Protein AF-A0A2L0BJT3-F1 (afdb_monomer)

Radius of gyration: 25.72 Å; Cα contacts (8 Å, |Δi|>4): 135; chains: 1; bounding box: 84×54×54 Å

Structure (mmCIF, N/CA/C/O backbone):
data_AF-A0A2L0BJT3-F1
#
_entry.id   AF-A0A2L0BJT3-F1
#
loop_
_atom_site.group_PDB
_atom_site.id
_atom_site.type_symbol
_atom_site.label_atom_id
_atom_site.label_alt_id
_atom_site.label_comp_id
_atom_site.label_asym_id
_atom_site.label_entity_id
_atom_site.label_seq_id
_atom_site.pdbx_PDB_ins_code
_atom_site.Cartn_x
_atom_site.Cartn_y
_atom_site.Cartn_z
_atom_site.occupancy
_atom_site.B_iso_or_equiv
_atom_site.auth_seq_id
_atom_site.auth_comp_id
_atom_site.auth_asym_id
_atom_site.auth_atom_id
_atom_site.pdbx_PDB_model_num
ATOM 1 N N . LYS A 1 1 ? -60.867 -22.756 15.822 1.00 66.31 1 LYS A N 1
ATOM 2 C CA . LYS A 1 1 ? -59.849 -22.867 14.740 1.00 66.31 1 LYS A CA 1
ATOM 3 C C . LYS A 1 1 ? -59.031 -21.581 14.552 1.00 66.31 1 LYS A C 1
ATOM 5 O O . LYS A 1 1 ? -57.821 -21.683 14.662 1.00 66.31 1 LYS A O 1
ATOM 10 N N . LYS A 1 2 ? -59.642 -20.392 14.380 1.00 73.19 2 LYS A N 1
ATOM 11 C CA . LYS A 1 2 ? -58.923 -19.099 14.230 1.00 73.19 2 LYS A CA 1
ATOM 12 C C . LYS A 1 2 ? -57.898 -18.791 15.339 1.00 73.19 2 LYS A C 1
ATOM 14 O O . LYS A 1 2 ? -56.734 -18.618 15.025 1.00 73.19 2 LYS A O 1
ATOM 19 N N . ARG A 1 3 ? -58.286 -18.862 16.622 1.00 72.31 3 ARG A N 1
ATOM 20 C CA . ARG A 1 3 ? -57.371 -18.608 17.762 1.00 72.31 3 ARG A CA 1
ATOM 21 C C . ARG A 1 3 ? -56.133 -19.513 17.810 1.00 72.31 3 ARG A C 1
ATOM 23 O O . ARG A 1 3 ? -55.068 -19.066 18.201 1.00 72.31 3 ARG A O 1
ATOM 30 N N . LYS A 1 4 ? -56.260 -20.786 17.407 1.00 75.88 4 LYS A N 1
ATOM 31 C CA . LYS A 1 4 ? -55.111 -21.710 17.352 1.00 75.88 4 LYS A CA 1
ATOM 32 C C . LYS A 1 4 ? -54.133 -21.335 16.237 1.00 75.88 4 LYS A C 1
ATOM 34 O O . LYS A 1 4 ? -52.940 -21.529 16.410 1.00 75.88 4 LYS A O 1
ATOM 39 N N . ARG A 1 5 ? -54.641 -20.810 15.118 1.00 78.38 5 ARG A N 1
ATOM 40 C CA . ARG A 1 5 ? -53.823 -20.341 13.996 1.00 78.38 5 ARG A CA 1
ATOM 41 C C . ARG A 1 5 ? -53.096 -19.043 14.349 1.00 78.38 5 ARG A C 1
ATOM 43 O O . ARG A 1 5 ? -51.898 -18.964 14.148 1.00 78.38 5 ARG A O 1
ATOM 50 N N . GLU A 1 6 ? -53.801 -18.108 14.974 1.00 79.62 6 GLU A N 1
ATOM 51 C CA . GLU A 1 6 ? -53.231 -16.828 15.406 1.00 79.62 6 GLU A CA 1
ATOM 52 C C . GLU A 1 6 ? -52.141 -17.009 16.479 1.00 79.62 6 GLU A C 1
ATOM 54 O O . GLU A 1 6 ? -51.085 -16.391 16.400 1.00 79.62 6 GLU A O 1
ATOM 59 N N . ASN A 1 7 ? -52.339 -17.926 17.437 1.00 79.00 7 ASN A N 1
ATOM 60 C CA . ASN A 1 7 ? -51.284 -18.286 18.392 1.00 79.00 7 ASN A CA 1
ATOM 61 C C . ASN A 1 7 ? -50.081 -18.967 17.725 1.00 79.00 7 ASN A C 1
ATOM 63 O O . ASN A 1 7 ? -48.964 -18.778 18.188 1.00 79.00 7 ASN A O 1
ATOM 67 N N . ALA A 1 8 ? -50.291 -19.762 16.670 1.00 82.31 8 ALA A N 1
ATOM 68 C CA . ALA A 1 8 ? -49.198 -20.414 15.952 1.00 82.31 8 ALA A CA 1
ATOM 69 C C . ALA A 1 8 ? -48.379 -19.416 15.120 1.00 82.31 8 ALA A C 1
ATOM 71 O O . ALA A 1 8 ? -47.160 -19.533 15.084 1.00 82.31 8 ALA A O 1
ATOM 72 N N . GLU A 1 9 ? -49.034 -18.430 14.499 1.00 82.75 9 GLU A N 1
ATOM 73 C CA . GLU A 1 9 ? -48.376 -17.353 13.747 1.00 82.75 9 GLU A CA 1
ATOM 74 C C . GLU A 1 9 ? -47.510 -16.479 14.673 1.00 82.75 9 GLU A C 1
ATOM 76 O O . GLU A 1 9 ? -46.345 -16.254 14.361 1.00 82.75 9 GLU A O 1
ATOM 81 N N . ARG A 1 10 ? -48.007 -16.098 15.861 1.00 79.38 10 ARG A N 1
ATOM 82 C CA . ARG A 1 10 ? -47.221 -15.337 16.858 1.00 79.38 10 ARG A CA 1
ATOM 83 C C . ARG A 1 10 ? -46.000 -16.106 17.367 1.00 79.38 10 ARG A C 1
ATOM 85 O O . ARG A 1 10 ? -44.906 -15.564 17.401 1.00 79.38 10 ARG A O 1
ATOM 92 N N . LEU A 1 11 ? -46.165 -17.396 17.673 1.00 80.75 11 LEU A N 1
ATOM 93 C CA . LEU A 1 11 ? -45.058 -18.248 18.128 1.00 80.75 11 LEU A CA 1
ATOM 94 C C . LEU A 1 11 ? -43.959 -18.420 17.068 1.00 80.75 11 LEU A C 1
ATOM 96 O O . LEU A 1 11 ? -42.817 -18.735 17.399 1.00 80.75 11 LEU A O 1
ATOM 100 N N . MET A 1 12 ? -44.325 -18.316 15.789 1.00 79.31 12 MET A N 1
ATOM 101 C CA . MET A 1 12 ? -43.392 -18.420 14.671 1.00 79.31 12 MET A CA 1
ATOM 102 C C . MET A 1 12 ? -42.604 -17.118 14.493 1.00 79.31 12 MET A C 1
ATOM 104 O O . MET A 1 12 ? -41.406 -17.184 14.234 1.00 79.31 12 MET A O 1
ATOM 108 N N . ASP A 1 13 ? -43.262 -15.973 14.689 1.00 78.12 13 ASP A N 1
ATOM 109 C CA . ASP A 1 13 ? -42.660 -14.636 14.640 1.00 78.12 13 ASP A CA 1
ATOM 110 C C . ASP A 1 13 ? -41.684 -14.414 15.811 1.00 78.12 13 ASP A C 1
ATOM 112 O O . ASP A 1 13 ? -40.539 -14.017 15.594 1.00 78.12 13 ASP A O 1
ATOM 116 N N . ASP A 1 14 ? -42.076 -14.819 17.027 1.00 79.69 14 ASP A N 1
ATOM 117 C CA . ASP A 1 14 ? -41.219 -14.774 18.223 1.00 79.69 14 ASP A CA 1
ATOM 118 C C . ASP A 1 14 ? -39.930 -15.592 18.018 1.00 79.69 14 ASP A C 1
ATOM 120 O O . ASP A 1 14 ? -38.825 -15.104 18.251 1.00 79.69 14 ASP A O 1
ATOM 124 N N . LYS A 1 15 ? -40.046 -16.814 17.473 1.00 81.12 15 LYS A N 1
ATOM 125 C CA . LYS A 1 15 ? -38.885 -17.665 17.151 1.00 81.12 15 LYS A CA 1
ATOM 126 C C . LYS A 1 15 ? -37.994 -17.083 16.055 1.00 81.12 15 LYS A C 1
ATOM 128 O O . LYS A 1 15 ? -36.787 -17.328 16.063 1.00 81.12 15 LYS A O 1
ATOM 133 N N . LEU A 1 16 ? -38.571 -16.376 15.081 1.00 77.44 16 LEU A N 1
ATOM 134 C CA . LEU A 1 16 ? -37.805 -15.726 14.018 1.00 77.44 16 LEU A CA 1
ATOM 135 C C . LEU A 1 16 ? -36.994 -14.552 14.579 1.00 77.44 16 LEU A C 1
ATOM 137 O O . LEU A 1 16 ? -35.822 -14.408 14.227 1.00 77.44 16 LEU A O 1
ATOM 141 N N . SER A 1 17 ? -37.601 -13.764 15.473 1.00 76.06 17 SER A N 1
ATOM 142 C CA . SER A 1 17 ? -36.941 -12.657 16.167 1.00 76.06 17 SER A CA 1
ATOM 143 C C . SER A 1 17 ? -35.823 -13.160 17.080 1.00 76.06 17 SER A C 1
ATOM 145 O O . SER A 1 17 ? -34.692 -12.697 16.956 1.00 76.06 17 SER A O 1
ATOM 147 N N . GLU A 1 18 ? -36.086 -14.175 17.914 1.00 76.31 18 GLU A N 1
ATOM 148 C CA . GLU A 1 18 ? -35.076 -14.759 18.810 1.00 76.31 18 GLU A CA 1
ATOM 149 C C . GLU A 1 18 ? -33.872 -15.321 18.038 1.00 76.31 18 GLU A C 1
ATOM 151 O O . GLU A 1 18 ? -32.725 -15.052 18.398 1.00 76.31 18 GLU A O 1
ATOM 156 N N . ASN A 1 19 ? -34.107 -16.045 16.936 1.00 76.94 19 ASN A N 1
ATOM 157 C CA . ASN A 1 19 ? -33.028 -16.542 16.077 1.00 76.94 19 ASN A CA 1
ATOM 158 C C . ASN A 1 19 ? -32.242 -15.403 15.408 1.00 76.94 19 ASN A C 1
ATOM 160 O O . ASN A 1 19 ? -31.024 -15.513 15.244 1.00 76.94 19 ASN A O 1
ATOM 164 N N . GLY A 1 20 ? -32.921 -14.321 15.014 1.00 74.31 20 GLY A N 1
ATOM 165 C CA . GLY A 1 20 ? -32.294 -13.129 14.446 1.00 74.31 20 GLY A CA 1
ATOM 166 C C . GLY A 1 20 ? -31.374 -12.428 15.445 1.00 74.31 20 GLY A C 1
ATOM 167 O O . GLY A 1 20 ? -30.225 -12.122 15.117 1.00 74.31 20 GLY A O 1
ATOM 168 N N . ASP A 1 21 ? -31.839 -12.258 16.682 1.00 73.06 21 ASP A N 1
ATOM 169 C CA . ASP A 1 21 ? -31.079 -11.639 17.768 1.00 73.06 21 ASP A CA 1
ATOM 170 C C . ASP A 1 21 ? -29.877 -12.499 18.183 1.00 73.06 21 ASP A C 1
ATOM 172 O O . ASP A 1 21 ? -28.766 -11.987 18.351 1.00 73.06 21 ASP A O 1
ATOM 176 N N . GLN A 1 22 ? -30.045 -13.824 18.259 1.00 71.38 22 GLN A N 1
ATOM 177 C CA . GLN A 1 22 ? -28.945 -14.751 18.536 1.00 71.38 22 GLN A CA 1
ATOM 178 C C . GLN A 1 22 ? -27.896 -14.749 17.422 1.00 71.38 22 GLN A C 1
ATOM 180 O O . GLN A 1 22 ? -26.696 -14.706 17.709 1.00 71.38 22 GLN A O 1
ATOM 185 N N . ALA A 1 23 ? -28.323 -14.755 16.156 1.00 71.19 23 ALA A N 1
ATOM 186 C CA . ALA A 1 23 ? -27.420 -14.681 15.014 1.00 71.19 23 ALA A CA 1
ATOM 187 C C . ALA A 1 23 ? -26.653 -13.351 14.985 1.00 71.19 23 ALA A C 1
ATOM 189 O O . ALA A 1 23 ? -25.444 -13.349 14.749 1.00 71.19 23 ALA A O 1
ATOM 190 N N . ALA A 1 24 ? -27.318 -12.230 15.281 1.00 70.88 24 ALA A N 1
ATOM 191 C CA . ALA A 1 24 ? -26.686 -10.917 15.374 1.00 70.88 24 ALA A CA 1
ATOM 192 C C . ALA A 1 24 ? -25.647 -10.861 16.507 1.00 70.88 24 ALA A C 1
ATOM 194 O O . ALA A 1 24 ? -24.529 -10.379 16.294 1.00 70.88 24 ALA A O 1
ATOM 195 N N . LEU A 1 25 ? -25.973 -11.418 17.678 1.00 71.56 25 LEU A N 1
ATOM 196 C CA . LEU A 1 25 ? -25.080 -11.478 18.836 1.00 71.56 25 LEU A CA 1
ATOM 197 C C . LEU A 1 25 ? -23.851 -12.366 18.563 1.00 71.56 25 LEU A C 1
ATOM 199 O O . LEU A 1 25 ? -22.714 -11.960 18.826 1.00 71.56 25 LEU A O 1
ATOM 203 N N . GLN A 1 26 ? -24.050 -13.527 17.931 1.00 70.69 26 GLN A N 1
ATOM 204 C CA . GLN A 1 26 ? -22.964 -14.404 17.474 1.00 70.69 26 GLN A CA 1
ATOM 205 C C . GLN A 1 26 ? -22.070 -13.719 16.431 1.00 70.69 26 GLN A C 1
ATOM 207 O O . GLN A 1 26 ? -20.843 -13.794 16.522 1.00 70.69 26 GLN A O 1
ATOM 212 N N . LEU A 1 27 ? -22.654 -12.992 15.469 1.00 73.12 27 LEU A N 1
ATOM 213 C CA . LEU A 1 27 ? -21.889 -12.228 14.481 1.00 73.12 27 LEU A CA 1
ATOM 214 C C . LEU A 1 27 ? -21.029 -11.152 15.147 1.00 73.12 27 LEU A C 1
ATOM 216 O O . LEU A 1 27 ? -19.892 -10.929 14.728 1.00 73.12 27 LEU A O 1
ATOM 220 N N . THR A 1 28 ? -21.548 -10.477 16.179 1.00 75.19 28 THR A N 1
ATOM 221 C CA . THR A 1 28 ? -20.775 -9.474 16.919 1.00 75.19 28 THR A CA 1
ATOM 222 C C . THR A 1 28 ? -19.603 -10.082 17.684 1.00 75.19 28 THR A C 1
ATOM 224 O O . THR A 1 28 ? -18.515 -9.502 17.628 1.00 75.19 28 THR A O 1
ATOM 227 N N . ASP A 1 29 ? -19.771 -11.258 18.297 1.00 78.75 29 ASP A N 1
ATOM 228 C CA . ASP A 1 29 ? -18.696 -11.964 19.006 1.00 78.75 29 ASP A CA 1
ATOM 229 C C . ASP A 1 29 ? -17.617 -12.485 18.042 1.00 78.75 29 ASP A C 1
ATOM 231 O O . ASP A 1 29 ? -16.428 -12.206 18.220 1.00 78.75 29 ASP A O 1
ATOM 235 N N . LEU A 1 30 ? -18.017 -13.129 16.938 1.00 78.88 30 LEU A N 1
ATOM 236 C CA . LEU A 1 30 ? -17.096 -13.584 15.889 1.00 78.88 30 LEU A CA 1
ATOM 237 C C . LEU A 1 30 ? -16.323 -12.417 15.270 1.00 78.88 30 LEU A C 1
ATOM 239 O O . LEU A 1 30 ? -15.099 -12.481 15.132 1.00 78.88 30 LEU A O 1
ATOM 243 N N . ARG A 1 31 ? -17.011 -11.314 14.955 1.00 79.69 31 ARG A N 1
ATOM 244 C CA . ARG A 1 31 ? -16.394 -10.091 14.429 1.00 79.69 31 ARG A CA 1
ATOM 245 C C . ARG A 1 31 ? -15.381 -9.508 15.412 1.00 79.69 31 ARG A C 1
ATOM 247 O O . ARG A 1 31 ? -14.287 -9.125 15.006 1.00 79.69 31 ARG A O 1
ATOM 254 N N . GLN A 1 32 ? -15.716 -9.456 16.699 1.00 80.06 32 GLN A N 1
ATOM 255 C CA . GLN A 1 32 ? -14.840 -8.917 17.737 1.00 80.06 32 GLN A CA 1
ATOM 256 C C . GLN A 1 32 ? -13.629 -9.823 17.993 1.00 80.06 32 GLN A C 1
ATOM 258 O O . GLN A 1 32 ? -12.515 -9.328 18.181 1.00 80.06 32 GLN A O 1
ATOM 263 N N . LYS A 1 33 ? -13.815 -11.143 17.924 1.00 79.50 33 LYS A N 1
ATOM 264 C CA . LYS A 1 33 ? -12.739 -12.136 17.996 1.00 79.50 33 LYS A CA 1
ATOM 265 C C . LYS A 1 33 ? -11.797 -12.033 16.794 1.00 79.50 33 LYS A C 1
ATOM 267 O O . LYS A 1 33 ? -10.584 -11.985 16.985 1.00 79.50 33 LYS A O 1
ATOM 272 N N . MET A 1 34 ? -12.338 -11.901 15.580 1.00 79.81 34 MET A N 1
ATOM 273 C CA . MET A 1 34 ? -11.560 -11.648 14.360 1.00 79.81 34 MET A CA 1
ATOM 274 C C . MET A 1 34 ? -10.800 -10.320 14.428 1.00 79.81 34 MET A C 1
ATOM 276 O O . MET A 1 34 ? -9.618 -10.268 14.098 1.00 79.81 34 MET A O 1
ATOM 280 N N . TRP A 1 35 ? -11.444 -9.247 14.891 1.00 82.56 35 TRP A N 1
ATOM 281 C CA . TRP A 1 35 ? -10.796 -7.947 15.060 1.00 82.56 35 TRP A CA 1
ATOM 282 C C . TRP A 1 35 ? -9.606 -8.026 16.023 1.00 82.56 35 TRP A C 1
ATOM 284 O O . TRP A 1 35 ? -8.510 -7.580 15.688 1.00 82.56 35 TRP A O 1
ATOM 294 N N . ARG A 1 36 ? -9.791 -8.660 17.189 1.00 78.31 36 ARG A N 1
ATOM 295 C CA . ARG A 1 36 ? -8.715 -8.866 18.171 1.00 78.31 36 ARG A CA 1
ATOM 296 C C . ARG A 1 36 ? -7.567 -9.701 17.607 1.00 78.31 36 ARG A C 1
ATOM 298 O O . ARG A 1 36 ? -6.412 -9.355 17.844 1.00 78.31 36 ARG A O 1
ATOM 305 N N . ALA A 1 37 ? -7.881 -10.744 16.838 1.00 79.06 37 ALA A N 1
ATOM 306 C CA . ALA A 1 37 ? -6.889 -11.551 16.137 1.00 79.06 37 ALA A CA 1
ATOM 307 C C . ALA A 1 37 ? -6.058 -10.701 15.155 1.00 79.06 37 ALA A C 1
ATOM 309 O O . ALA A 1 37 ? -4.836 -10.807 15.135 1.00 79.06 37 ALA A O 1
ATOM 310 N N . PHE A 1 38 ? -6.685 -9.805 14.386 1.00 78.81 38 PHE A N 1
ATOM 311 C CA . PHE A 1 38 ? -5.962 -8.943 13.444 1.00 78.81 38 PHE A CA 1
ATOM 312 C C . PHE A 1 38 ? -5.134 -7.833 14.101 1.00 78.81 38 PHE A C 1
ATOM 314 O O . PHE A 1 38 ? -4.108 -7.443 13.543 1.00 78.81 38 PHE A O 1
ATOM 321 N N . GLU A 1 39 ? -5.576 -7.300 15.241 1.00 74.19 39 GLU A N 1
ATOM 322 C CA . GLU A 1 39 ? -4.859 -6.243 15.964 1.00 74.19 39 GLU A CA 1
ATOM 323 C C . GLU A 1 39 ? -3.655 -6.801 16.738 1.00 74.19 39 GLU A C 1
ATOM 325 O O . GLU A 1 39 ? -2.597 -6.172 16.777 1.00 74.19 39 GLU A O 1
ATOM 330 N N . ASN A 1 40 ? -3.794 -8.007 17.301 1.00 74.69 40 ASN A N 1
ATOM 331 C CA . ASN A 1 40 ? -2.764 -8.668 18.096 1.00 74.69 40 ASN A CA 1
ATOM 332 C C . ASN A 1 40 ? -2.462 -10.076 17.554 1.00 74.69 40 ASN A C 1
ATOM 334 O O . ASN A 1 40 ? -2.971 -11.064 18.097 1.00 74.69 40 ASN A O 1
ATOM 338 N N . PRO A 1 41 ? -1.593 -10.201 16.533 1.00 73.75 41 PRO A N 1
ATOM 339 C CA . PRO A 1 41 ? -1.289 -11.488 15.906 1.00 73.75 41 PRO A CA 1
ATOM 340 C C . PRO A 1 41 ? -0.691 -12.527 16.870 1.00 73.75 41 PRO A C 1
ATOM 342 O O . PRO A 1 41 ? -0.814 -13.722 16.631 1.00 73.75 41 PRO A O 1
ATOM 345 N N . HIS A 1 42 ? -0.111 -12.096 17.995 1.00 72.81 42 HIS A N 1
ATOM 346 C CA . HIS A 1 42 ? 0.451 -12.980 19.024 1.00 72.81 42 HIS A CA 1
ATOM 347 C C . HIS A 1 42 ? -0.593 -13.621 19.956 1.00 72.81 42 HIS A C 1
ATOM 349 O O . HIS A 1 42 ? -0.245 -14.495 20.741 1.00 72.81 42 HIS A O 1
ATOM 355 N N . THR A 1 43 ? -1.863 -13.205 19.897 1.00 76.50 43 THR A N 1
ATOM 356 C CA . THR A 1 43 ? -2.906 -13.702 20.819 1.00 76.50 43 THR A CA 1
ATOM 357 C C . THR A 1 43 ? -3.564 -15.005 20.369 1.00 76.50 43 THR A C 1
ATOM 359 O O . THR A 1 43 ? -4.190 -15.684 21.176 1.00 76.50 43 THR A O 1
ATOM 362 N N . SER A 1 44 ? -3.443 -15.371 19.090 1.00 81.75 44 SER A N 1
ATOM 363 C CA . SER A 1 44 ? -4.063 -16.573 18.529 1.00 81.75 44 SER A CA 1
ATOM 364 C C . SER A 1 44 ? -3.158 -17.209 17.479 1.00 81.75 44 SER A C 1
ATOM 366 O O . SER A 1 44 ? -2.617 -16.516 16.621 1.00 81.75 44 SER A O 1
ATOM 368 N N . THR A 1 45 ? -3.043 -18.538 17.494 1.00 81.75 45 THR A N 1
ATOM 369 C CA . THR A 1 45 ? -2.299 -19.307 16.482 1.00 81.75 45 THR A CA 1
ATOM 370 C C . THR A 1 45 ? -2.805 -19.043 15.065 1.00 81.75 45 THR A C 1
ATOM 372 O O . THR A 1 45 ? -1.999 -18.879 14.155 1.00 81.75 45 THR A O 1
ATOM 375 N N . ALA A 1 46 ? -4.121 -18.910 14.871 1.00 81.31 46 ALA A N 1
ATOM 376 C CA . ALA A 1 46 ? -4.691 -18.554 13.572 1.00 81.31 46 ALA A CA 1
ATOM 377 C C . ALA A 1 46 ? -4.214 -17.168 13.108 1.00 81.31 46 ALA A C 1
ATOM 379 O O . ALA A 1 46 ? -3.787 -17.003 11.968 1.00 81.31 46 ALA A O 1
ATOM 380 N N . ALA A 1 47 ? -4.225 -16.181 14.007 1.00 82.62 47 ALA A N 1
ATOM 381 C CA . ALA A 1 47 ? -3.757 -14.831 13.712 1.00 82.62 47 ALA A CA 1
ATOM 382 C C . ALA A 1 47 ? -2.270 -14.800 13.334 1.00 82.62 47 ALA A C 1
ATOM 384 O O . ALA A 1 47 ? -1.875 -14.083 12.414 1.00 82.62 47 ALA A O 1
ATOM 385 N N . LEU A 1 48 ? -1.468 -15.627 14.005 1.00 85.38 48 LEU A N 1
ATOM 386 C CA . LEU A 1 48 ? -0.049 -15.792 13.729 1.00 85.38 48 LEU A CA 1
ATOM 387 C C . LEU A 1 48 ? 0.197 -16.394 12.336 1.00 85.38 48 LEU A C 1
ATOM 389 O O . LEU A 1 48 ? 1.043 -15.901 11.592 1.00 85.38 48 LEU A O 1
ATOM 393 N N . VAL A 1 49 ? -0.572 -17.415 11.946 1.00 88.25 49 VAL A N 1
ATOM 394 C CA . VAL A 1 49 ? -0.495 -18.000 10.597 1.00 88.25 49 VAL A CA 1
ATOM 395 C C . VAL A 1 49 ? -0.837 -16.951 9.540 1.00 88.25 49 VAL A C 1
ATOM 397 O O . VAL A 1 49 ? -0.056 -16.746 8.613 1.00 88.25 49 VAL A O 1
ATOM 400 N N . PHE A 1 50 ? -1.947 -16.221 9.698 1.00 86.50 50 PHE A N 1
ATOM 401 C CA . PHE A 1 50 ? -2.307 -15.131 8.782 1.00 86.50 50 PHE A CA 1
ATOM 402 C C . PHE A 1 50 ? -1.212 -14.062 8.695 1.00 86.50 50 PHE A C 1
ATOM 404 O O . PHE A 1 50 ? -0.904 -13.567 7.609 1.00 86.50 50 PHE A O 1
ATOM 411 N N . TYR A 1 51 ? -0.600 -13.714 9.824 1.00 87.62 51 TYR A N 1
ATOM 412 C CA . TYR A 1 51 ? 0.497 -12.759 9.886 1.00 87.62 51 TYR A CA 1
ATOM 413 C C . TYR A 1 51 ? 1.719 -13.215 9.072 1.00 87.62 51 TYR A C 1
ATOM 415 O O . TYR A 1 51 ? 2.217 -12.450 8.245 1.00 87.62 51 TYR A O 1
ATOM 423 N N . TYR A 1 52 ? 2.170 -14.462 9.237 1.00 89.44 52 TYR A N 1
ATOM 424 C CA . TYR A 1 52 ? 3.312 -14.984 8.480 1.00 89.44 52 TYR A CA 1
ATOM 425 C C . TYR A 1 52 ? 3.002 -15.178 6.996 1.00 89.44 52 TYR A C 1
ATOM 427 O O . TYR A 1 52 ? 3.827 -14.824 6.156 1.00 89.44 52 TYR A O 1
ATOM 435 N N . VAL A 1 53 ? 1.809 -15.671 6.656 1.00 90.00 53 VAL A N 1
ATOM 436 C CA . VAL A 1 53 ? 1.388 -15.846 5.258 1.00 90.00 53 VAL A CA 1
ATOM 437 C C . VAL A 1 53 ? 1.333 -14.498 4.540 1.00 90.00 53 VAL A C 1
ATOM 439 O O . VAL A 1 53 ? 1.892 -14.350 3.456 1.00 90.00 53 VAL A O 1
ATOM 442 N N . THR A 1 54 ? 0.721 -13.481 5.152 1.00 88.94 54 THR A N 1
ATOM 443 C CA . THR A 1 54 ? 0.685 -12.128 4.568 1.00 88.94 54 THR A CA 1
ATOM 444 C C . THR A 1 54 ? 2.085 -11.533 4.434 1.00 88.94 54 THR A C 1
ATOM 446 O O . THR A 1 54 ? 2.410 -10.993 3.379 1.00 88.94 54 THR A O 1
ATOM 449 N N . GLY A 1 55 ? 2.945 -11.693 5.446 1.00 90.31 55 GLY A N 1
ATOM 450 C CA . GLY A 1 55 ? 4.347 -11.270 5.386 1.00 90.31 55 GLY A CA 1
ATOM 451 C C . GLY A 1 55 ? 5.126 -11.939 4.248 1.00 90.31 55 GLY A C 1
ATOM 452 O O . GLY A 1 55 ? 5.861 -11.265 3.527 1.00 90.31 55 GLY A O 1
ATOM 453 N N . PHE A 1 56 ? 4.911 -13.239 4.029 1.00 92.00 56 PHE A N 1
ATOM 454 C CA . PHE A 1 56 ? 5.509 -13.989 2.926 1.00 92.00 56 PHE A CA 1
ATOM 455 C C . PHE A 1 56 ? 5.085 -13.436 1.559 1.00 92.00 56 PHE A C 1
ATOM 457 O O . PHE A 1 56 ? 5.941 -13.137 0.730 1.00 92.00 56 PHE A O 1
ATOM 464 N N . PHE A 1 57 ? 3.787 -13.216 1.330 1.00 92.31 57 PHE A N 1
ATOM 465 C CA . PHE A 1 57 ? 3.312 -12.647 0.062 1.00 92.31 57 PHE A CA 1
ATOM 466 C C . PHE A 1 57 ? 3.788 -11.206 -0.164 1.00 92.31 57 PHE A C 1
ATOM 468 O O . PHE A 1 57 ? 4.066 -10.832 -1.305 1.00 92.31 57 PHE A O 1
ATOM 475 N N . ILE A 1 58 ? 3.943 -10.406 0.898 1.00 91.94 58 ILE A N 1
ATOM 476 C CA . ILE A 1 58 ? 4.594 -9.089 0.809 1.00 91.94 58 ILE A CA 1
ATOM 477 C C . ILE A 1 58 ? 6.025 -9.259 0.307 1.00 91.94 58 ILE A C 1
ATOM 479 O O . ILE A 1 58 ? 6.367 -8.653 -0.708 1.00 91.94 58 ILE A O 1
ATOM 483 N N . ALA A 1 59 ? 6.825 -10.119 0.942 1.00 92.31 59 ALA A N 1
ATOM 484 C CA . ALA A 1 59 ? 8.206 -10.369 0.537 1.00 92.31 59 ALA A CA 1
ATOM 485 C C . ALA A 1 59 ? 8.309 -10.849 -0.920 1.00 92.31 59 ALA A C 1
ATOM 487 O O . ALA A 1 59 ? 9.119 -10.315 -1.674 1.00 92.31 59 ALA A O 1
ATOM 488 N N . VAL A 1 60 ? 7.445 -11.778 -1.345 1.00 93.25 60 VAL A N 1
ATOM 489 C CA . VAL A 1 60 ? 7.369 -12.243 -2.741 1.00 93.25 60 VAL A CA 1
ATOM 490 C C . VAL A 1 60 ? 7.057 -11.089 -3.695 1.00 93.25 60 VAL A C 1
ATOM 492 O O . VAL A 1 60 ? 7.733 -10.947 -4.709 1.00 93.25 60 VAL A O 1
ATOM 495 N N . SER A 1 61 ? 6.092 -10.224 -3.366 1.00 91.81 61 SER A N 1
ATOM 496 C CA . SER A 1 61 ? 5.738 -9.082 -4.221 1.00 91.81 61 SER A CA 1
ATOM 497 C C . SER A 1 61 ? 6.877 -8.063 -4.351 1.00 91.81 61 SER A C 1
ATOM 499 O O . SER A 1 61 ? 7.095 -7.502 -5.421 1.00 91.81 61 SER A O 1
ATOM 501 N N . VAL A 1 62 ? 7.632 -7.838 -3.271 1.00 91.19 62 VAL A N 1
ATOM 502 C CA . VAL A 1 62 ? 8.777 -6.919 -3.269 1.00 91.19 62 VAL A CA 1
ATOM 503 C C . VAL A 1 62 ? 9.937 -7.523 -4.048 1.00 91.19 62 VAL A C 1
ATOM 505 O O . VAL A 1 62 ? 10.541 -6.836 -4.865 1.00 91.19 62 VAL A O 1
ATOM 508 N N . MET A 1 63 ? 10.206 -8.815 -3.856 1.00 92.25 63 MET A N 1
ATOM 509 C CA . MET A 1 63 ? 11.210 -9.537 -4.630 1.00 92.25 63 MET A CA 1
ATOM 510 C C . MET A 1 63 ? 10.873 -9.508 -6.122 1.00 92.25 63 MET A C 1
ATOM 512 O O . MET A 1 63 ? 11.749 -9.238 -6.934 1.00 92.25 63 MET A O 1
ATOM 516 N N . ALA A 1 64 ? 9.605 -9.703 -6.491 1.00 91.50 64 ALA A N 1
ATOM 517 C CA . ALA A 1 64 ? 9.159 -9.603 -7.875 1.00 91.50 64 ALA A CA 1
ATOM 518 C C . ALA A 1 64 ? 9.417 -8.208 -8.463 1.00 91.50 64 ALA A C 1
ATOM 520 O O . ALA A 1 64 ? 9.996 -8.128 -9.541 1.00 91.50 64 ALA A O 1
ATOM 521 N N . ASN A 1 65 ? 9.096 -7.128 -7.735 1.00 89.31 65 ASN A N 1
ATOM 522 C CA . ASN A 1 65 ? 9.403 -5.756 -8.166 1.00 89.31 65 ASN A CA 1
ATOM 523 C C . ASN A 1 65 ? 10.910 -5.540 -8.392 1.00 89.31 65 ASN A C 1
ATOM 525 O O . ASN A 1 65 ? 11.302 -4.861 -9.337 1.00 89.31 65 ASN A O 1
ATOM 529 N N . VAL A 1 66 ? 11.765 -6.112 -7.535 1.00 91.06 66 VAL A N 1
ATOM 530 C CA . VAL A 1 66 ? 13.226 -6.030 -7.698 1.00 91.06 66 VAL A CA 1
ATOM 531 C C . VAL A 1 66 ? 13.663 -6.807 -8.939 1.00 91.06 66 VAL A C 1
ATOM 533 O O . VAL A 1 66 ? 14.322 -6.245 -9.812 1.00 91.06 66 VAL A O 1
ATOM 536 N N . VAL A 1 67 ? 13.258 -8.073 -9.065 1.00 91.88 67 VAL A N 1
ATOM 537 C CA . VAL A 1 67 ? 13.629 -8.925 -10.204 1.00 91.88 67 VAL A CA 1
ATOM 538 C C . VAL A 1 67 ? 13.103 -8.356 -11.525 1.00 91.88 67 VAL A C 1
ATOM 540 O O . VAL A 1 67 ? 13.799 -8.454 -12.530 1.00 91.88 67 VAL A O 1
ATOM 543 N N . GLU A 1 68 ? 11.942 -7.693 -11.546 1.00 89.88 68 GLU A N 1
ATOM 544 C CA . GLU A 1 68 ? 11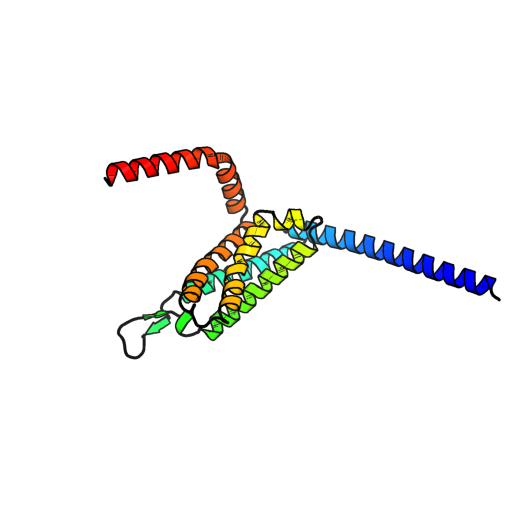.391 -7.046 -12.748 1.00 89.88 68 GLU A CA 1
ATOM 545 C C . GLU A 1 68 ? 12.392 -6.057 -13.379 1.00 89.88 68 GLU A C 1
ATOM 547 O O . GLU A 1 68 ? 12.467 -5.953 -14.607 1.00 89.88 68 GLU A O 1
ATOM 552 N N . THR A 1 69 ? 13.203 -5.394 -12.545 1.00 88.56 69 THR A N 1
ATOM 553 C CA . THR A 1 69 ? 14.210 -4.399 -12.954 1.00 88.56 69 THR A CA 1
ATOM 554 C C . THR A 1 69 ? 15.586 -4.980 -13.293 1.00 88.56 69 THR A C 1
ATOM 556 O O . THR A 1 69 ? 16.387 -4.308 -13.943 1.00 88.56 69 THR A O 1
ATOM 559 N N . VAL A 1 70 ? 15.871 -6.223 -12.895 1.00 90.44 70 VAL A N 1
ATOM 560 C CA . VAL A 1 70 ? 17.170 -6.876 -13.125 1.00 90.44 70 VAL A CA 1
ATOM 561 C C . VAL A 1 70 ? 17.319 -7.262 -14.607 1.00 90.44 70 VAL A C 1
ATOM 563 O O . VAL A 1 70 ? 16.346 -7.687 -15.234 1.00 90.44 70 VAL A O 1
ATOM 566 N N . PRO A 1 71 ? 18.515 -7.138 -15.215 1.00 90.00 71 PRO A N 1
ATOM 567 C CA . PRO A 1 71 ? 18.763 -7.638 -16.567 1.00 90.00 71 PRO A CA 1
ATOM 568 C C . PRO A 1 71 ? 18.765 -9.178 -16.612 1.00 90.00 71 PRO A C 1
ATOM 570 O O . PRO A 1 71 ? 19.522 -9.822 -15.896 1.00 90.00 71 PRO A O 1
ATOM 573 N N . CYS A 1 72 ? 17.957 -9.772 -17.496 1.00 85.19 72 CYS A N 1
ATOM 574 C CA . CYS A 1 72 ? 17.792 -11.230 -17.647 1.00 85.19 72 CYS A CA 1
ATOM 575 C C . CYS A 1 72 ? 18.204 -11.774 -19.027 1.00 85.19 72 CYS A C 1
ATOM 577 O O . CYS A 1 72 ? 17.976 -12.947 -19.330 1.00 85.19 72 CYS A O 1
ATOM 579 N N . GLY A 1 73 ? 18.754 -10.942 -19.909 1.00 83.81 73 GLY A N 1
ATOM 580 C CA . GLY A 1 73 ? 19.204 -11.384 -21.226 1.00 83.81 73 GLY A CA 1
ATOM 581 C C . GLY A 1 73 ? 19.672 -10.238 -22.109 1.00 83.81 73 GLY A C 1
ATOM 582 O O . GLY A 1 73 ? 19.694 -9.085 -21.682 1.00 83.81 73 GLY A O 1
ATOM 583 N N . SER A 1 74 ? 20.021 -10.558 -23.351 1.00 81.88 74 SER A N 1
ATOM 584 C CA . SER A 1 74 ? 20.432 -9.582 -24.366 1.00 81.88 74 SER A CA 1
ATOM 585 C C . SER A 1 74 ? 19.272 -9.260 -25.305 1.00 81.88 74 SER A C 1
ATOM 587 O O . SER A 1 74 ? 18.486 -10.145 -25.653 1.00 81.88 74 SER A O 1
ATOM 589 N N . ARG A 1 75 ? 19.156 -7.998 -25.731 1.00 78.38 75 ARG A N 1
ATOM 590 C CA . ARG A 1 75 ? 18.156 -7.601 -26.731 1.00 78.38 75 ARG A CA 1
ATOM 591 C C . ARG A 1 75 ? 18.510 -8.188 -28.107 1.00 78.38 75 ARG A C 1
ATOM 593 O O . ARG A 1 75 ? 19.637 -7.995 -28.563 1.00 78.38 75 ARG A O 1
ATOM 600 N N . PRO A 1 76 ? 17.580 -8.870 -28.802 1.00 74.25 76 PRO A N 1
ATOM 601 C CA . PRO A 1 76 ? 17.836 -9.323 -30.165 1.00 74.25 76 PRO A CA 1
ATOM 602 C C . PRO A 1 76 ? 18.029 -8.103 -31.082 1.00 74.25 76 PRO A C 1
ATOM 604 O O . PRO A 1 76 ? 17.141 -7.261 -31.190 1.00 74.25 76 PRO A O 1
ATOM 607 N N . GLY A 1 77 ? 19.208 -7.978 -31.701 1.00 73.56 77 GLY A N 1
ATOM 608 C CA . GLY A 1 77 ? 19.513 -6.928 -32.687 1.00 73.56 77 GLY A CA 1
ATOM 609 C C . GLY A 1 77 ? 20.000 -5.572 -32.147 1.00 73.56 77 GLY A C 1
ATOM 610 O O . GLY A 1 77 ? 20.164 -4.644 -32.934 1.00 73.56 77 GLY A O 1
ATOM 611 N N . ARG A 1 78 ? 20.262 -5.418 -30.839 1.00 76.81 78 ARG A N 1
ATOM 612 C CA . ARG A 1 78 ? 20.860 -4.195 -30.255 1.00 76.81 78 ARG A CA 1
ATOM 613 C C . ARG A 1 78 ? 21.827 -4.544 -29.124 1.00 76.81 78 ARG A C 1
ATOM 615 O O . ARG A 1 78 ? 21.534 -5.423 -28.320 1.00 76.81 78 ARG A O 1
ATOM 622 N N . ALA A 1 79 ? 22.935 -3.812 -29.009 1.00 70.75 79 ALA A N 1
ATOM 623 C CA . ALA A 1 79 ? 23.806 -3.896 -27.838 1.00 70.75 79 ALA A CA 1
ATOM 624 C C . ALA A 1 79 ? 23.071 -3.313 -26.617 1.00 70.75 79 ALA A C 1
ATOM 626 O O . ALA A 1 79 ? 22.837 -2.108 -26.539 1.00 70.75 79 ALA A O 1
ATOM 627 N N . GLY A 1 80 ? 22.635 -4.173 -25.696 1.00 75.75 80 GLY A N 1
ATOM 628 C CA . GLY A 1 80 ? 21.956 -3.765 -24.467 1.00 75.75 80 GLY A CA 1
ATOM 629 C C . GLY A 1 80 ? 21.289 -4.930 -23.738 1.00 75.75 80 GLY A C 1
ATOM 630 O O . GLY A 1 80 ? 20.873 -5.915 -24.356 1.00 75.75 80 GLY A O 1
ATOM 631 N N . SER A 1 81 ? 21.178 -4.808 -22.417 1.00 82.38 81 SER A N 1
ATOM 632 C CA . SER A 1 81 ? 20.504 -5.787 -21.569 1.00 82.38 81 SER A CA 1
ATOM 633 C C . SER A 1 81 ? 18.981 -5.597 -21.585 1.00 82.38 81 SER A C 1
ATOM 635 O O . SER A 1 81 ? 18.462 -4.479 -21.619 1.00 82.38 81 SER A O 1
ATOM 637 N N . LEU A 1 82 ? 18.253 -6.713 -21.602 1.00 84.69 82 LEU A N 1
ATOM 638 C CA . LEU A 1 82 ? 16.798 -6.783 -21.521 1.00 84.69 82 LEU A CA 1
ATOM 639 C C . LEU A 1 82 ? 16.390 -7.098 -20.070 1.00 84.69 82 LEU A C 1
ATOM 641 O O . LEU A 1 82 ? 16.832 -8.125 -19.541 1.00 84.69 82 LEU A O 1
ATOM 645 N N . PRO A 1 83 ? 15.550 -6.272 -19.422 1.00 88.44 83 PRO A N 1
ATOM 646 C CA . PRO A 1 83 ? 15.075 -6.548 -18.069 1.00 88.44 83 PRO A CA 1
ATOM 647 C C . PRO A 1 83 ? 14.161 -7.781 -18.014 1.00 88.44 83 PRO A C 1
ATOM 649 O O . PRO A 1 83 ? 13.427 -8.078 -18.964 1.00 88.44 83 PRO A O 1
ATOM 652 N N . CYS A 1 84 ? 14.177 -8.499 -16.888 1.00 88.50 84 CYS A N 1
ATOM 653 C CA . CYS A 1 84 ? 13.367 -9.703 -16.671 1.00 88.50 84 CYS A CA 1
ATOM 654 C C . CYS A 1 84 ? 11.871 -9.428 -16.842 1.00 88.50 84 CYS A C 1
ATOM 656 O O . CYS A 1 84 ? 11.161 -10.265 -17.405 1.00 88.50 84 CYS A O 1
ATOM 658 N N . GLY A 1 85 ? 11.411 -8.243 -16.425 1.00 86.88 85 GLY A N 1
ATOM 659 C CA . GLY A 1 85 ? 10.024 -7.816 -16.586 1.00 86.88 85 GLY A CA 1
ATOM 660 C C . GLY A 1 85 ? 9.560 -7.786 -18.040 1.00 86.88 85 GLY A C 1
ATOM 661 O O . GLY A 1 85 ? 8.422 -8.135 -18.334 1.00 86.88 85 GLY A O 1
ATOM 662 N N . GLU A 1 86 ? 10.448 -7.435 -18.975 1.00 85.88 86 GLU A N 1
ATOM 663 C CA . GLU A 1 86 ? 10.109 -7.362 -20.398 1.00 85.88 86 GLU A CA 1
ATOM 664 C C . GLU A 1 86 ? 10.142 -8.739 -21.078 1.00 85.88 86 GLU A C 1
ATOM 666 O O . GLU A 1 86 ? 9.359 -8.988 -21.996 1.00 85.88 86 GLU A O 1
ATOM 671 N N . ARG A 1 87 ? 10.990 -9.655 -20.592 1.00 87.62 87 ARG A N 1
ATOM 672 C CA . ARG A 1 87 ? 11.079 -11.037 -21.086 1.00 87.62 87 ARG A CA 1
ATOM 673 C C . ARG A 1 87 ? 9.923 -11.913 -20.599 1.00 87.62 87 ARG A C 1
ATOM 675 O O . ARG A 1 87 ? 9.370 -12.678 -21.382 1.00 87.62 87 ARG A O 1
ATOM 682 N N . TYR A 1 88 ? 9.557 -11.806 -19.322 1.00 90.50 88 TYR A N 1
ATOM 683 C CA . TYR A 1 88 ? 8.559 -12.664 -18.672 1.00 90.50 88 TYR A CA 1
ATOM 684 C C . TYR A 1 88 ? 7.305 -11.887 -18.248 1.00 90.50 88 TYR A C 1
ATOM 686 O O . TYR A 1 88 ? 6.777 -12.098 -17.156 1.00 90.50 88 TYR A O 1
ATOM 694 N N . LYS A 1 89 ? 6.800 -11.005 -19.124 1.00 87.31 89 LYS A N 1
ATOM 695 C CA . LYS A 1 89 ? 5.646 -10.126 -18.843 1.00 87.31 89 LYS A CA 1
ATOM 696 C C . LYS A 1 89 ? 4.447 -10.872 -18.252 1.00 87.31 89 LYS A C 1
ATOM 698 O O . LYS A 1 89 ? 3.878 -10.416 -17.267 1.00 87.31 89 LYS A O 1
ATOM 703 N N . ILE A 1 90 ? 4.090 -12.030 -18.815 1.00 89.38 90 ILE A N 1
ATOM 704 C CA . ILE A 1 90 ? 2.919 -12.806 -18.374 1.00 89.38 90 ILE A CA 1
ATOM 705 C C . ILE A 1 90 ? 3.088 -13.379 -16.961 1.00 89.38 90 ILE A C 1
ATOM 707 O O . ILE A 1 90 ? 2.137 -13.398 -16.184 1.00 89.38 90 ILE A O 1
ATOM 711 N N . VAL A 1 91 ? 4.306 -13.800 -16.605 1.00 92.31 91 VAL A N 1
ATOM 712 C CA . VAL A 1 91 ? 4.608 -14.388 -15.293 1.00 92.31 91 VAL A CA 1
ATOM 713 C C . VAL A 1 91 ? 4.545 -13.307 -14.222 1.00 92.31 91 VAL A C 1
ATOM 715 O O . VAL A 1 91 ? 3.857 -13.487 -13.221 1.00 92.31 91 VAL A O 1
ATOM 718 N N . PHE A 1 92 ? 5.196 -12.164 -14.460 1.00 91.12 92 PHE A N 1
ATOM 719 C CA . PHE A 1 92 ? 5.141 -11.025 -13.543 1.00 91.12 92 PHE A CA 1
ATOM 720 C C . PHE A 1 92 ? 3.723 -10.469 -13.411 1.00 91.12 92 PHE A C 1
ATOM 722 O O . PHE A 1 92 ? 3.286 -10.208 -12.297 1.00 91.12 92 PHE A O 1
ATOM 729 N N . PHE A 1 93 ? 2.966 -10.377 -14.508 1.00 88.81 93 PHE A N 1
ATOM 730 C CA . PHE A 1 93 ? 1.568 -9.948 -14.466 1.00 88.81 93 PHE A CA 1
ATOM 731 C C . PHE A 1 93 ? 0.684 -10.895 -13.640 1.00 88.81 93 PHE A C 1
ATOM 733 O O . PHE A 1 93 ? -0.112 -10.436 -12.819 1.00 88.81 93 PHE A O 1
ATOM 740 N N . CYS A 1 94 ? 0.834 -12.212 -13.818 1.00 91.50 94 CYS A N 1
ATOM 741 C CA . CYS A 1 94 ? 0.097 -13.213 -13.045 1.00 91.50 94 CYS A CA 1
ATOM 742 C C . CYS A 1 94 ? 0.461 -13.152 -11.552 1.00 91.50 94 CYS A C 1
ATOM 744 O O . CYS A 1 94 ? -0.429 -13.115 -10.702 1.00 91.50 94 CYS A O 1
ATOM 746 N N . LEU A 1 95 ? 1.758 -13.060 -11.236 1.00 92.31 95 LEU A N 1
ATOM 747 C CA . LEU A 1 95 ? 2.258 -12.929 -9.865 1.00 92.31 95 LEU A CA 1
ATOM 748 C C . LEU A 1 95 ? 1.721 -11.658 -9.200 1.00 92.31 95 LEU A C 1
ATOM 750 O O . LEU A 1 95 ? 1.172 -11.727 -8.102 1.00 92.31 95 LEU A O 1
ATOM 754 N N . ASP A 1 96 ? 1.818 -10.511 -9.875 1.00 90.81 96 ASP A N 1
ATOM 755 C CA . ASP A 1 96 ? 1.294 -9.242 -9.371 1.00 90.81 96 ASP A CA 1
ATOM 756 C C . ASP A 1 96 ? -0.204 -9.312 -9.102 1.00 90.81 96 ASP A C 1
ATOM 758 O O . ASP A 1 96 ? -0.666 -8.875 -8.047 1.00 90.81 96 ASP 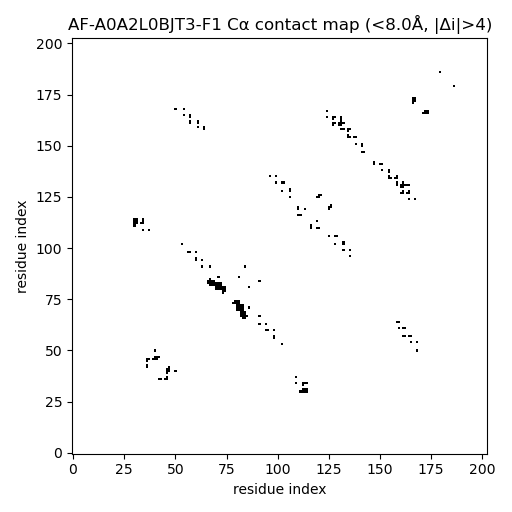A O 1
ATOM 762 N N . THR A 1 97 ? -0.955 -9.883 -10.044 1.00 91.38 97 THR A N 1
ATOM 763 C CA . THR A 1 97 ? -2.404 -10.052 -9.921 1.00 91.38 97 THR A CA 1
ATOM 764 C C . THR A 1 97 ? -2.739 -10.926 -8.715 1.00 91.38 97 THR A C 1
ATOM 766 O O . THR A 1 97 ? -3.565 -10.537 -7.891 1.00 91.38 97 THR A O 1
ATOM 769 N N . ALA A 1 98 ? -2.058 -12.062 -8.543 1.00 93.19 98 ALA A N 1
ATOM 770 C CA . ALA A 1 98 ? -2.257 -12.949 -7.401 1.00 93.19 98 ALA A CA 1
ATOM 771 C C . ALA A 1 98 ? -1.933 -12.256 -6.063 1.00 93.19 98 ALA A C 1
ATOM 773 O O . ALA A 1 98 ? -2.733 -12.312 -5.128 1.00 93.19 98 ALA A O 1
ATOM 774 N N . CYS A 1 99 ? -0.802 -11.547 -5.974 1.00 92.62 99 CYS A N 1
ATOM 775 C CA . CYS A 1 99 ? -0.417 -10.803 -4.772 1.00 92.62 99 CYS A CA 1
ATOM 776 C C . CYS A 1 99 ? -1.427 -9.701 -4.425 1.00 92.62 99 CYS A C 1
ATOM 778 O O . CYS A 1 99 ? -1.828 -9.574 -3.268 1.00 92.62 99 CYS A O 1
ATOM 780 N N . VAL A 1 100 ? -1.868 -8.919 -5.416 1.00 93.19 100 VAL A N 1
ATOM 781 C CA . VAL A 1 100 ? -2.858 -7.852 -5.209 1.00 93.19 100 VAL A CA 1
ATOM 782 C C . VAL A 1 100 ? -4.194 -8.432 -4.770 1.00 93.19 100 VAL A C 1
ATOM 784 O O . VAL A 1 100 ? -4.770 -7.927 -3.813 1.00 93.19 100 VAL A O 1
ATOM 787 N N . MET A 1 101 ? -4.655 -9.521 -5.387 1.00 93.88 101 MET A N 1
ATOM 788 C CA . MET A 1 101 ? -5.889 -10.199 -4.982 1.00 93.88 101 MET A CA 1
ATOM 789 C C . MET A 1 101 ? -5.845 -10.640 -3.515 1.00 93.88 101 MET A C 1
ATOM 791 O O . MET A 1 101 ? -6.807 -10.417 -2.778 1.00 93.88 101 MET A O 1
ATOM 795 N N . ILE A 1 102 ? -4.716 -11.193 -3.059 1.00 93.62 102 ILE A N 1
ATOM 796 C CA . ILE A 1 102 ? -4.520 -11.579 -1.656 1.00 93.62 102 ILE A CA 1
ATOM 797 C C . ILE A 1 102 ? -4.542 -10.350 -0.738 1.00 93.62 102 ILE A C 1
ATOM 799 O O . ILE A 1 102 ? -5.229 -10.371 0.283 1.00 93.62 102 ILE A O 1
ATOM 803 N N . PHE A 1 103 ? -3.847 -9.265 -1.091 1.00 93.69 103 PHE A N 1
ATOM 804 C CA . PHE A 1 103 ? -3.835 -8.039 -0.280 1.00 93.69 103 PHE A CA 1
ATOM 805 C C . PHE A 1 103 ? -5.195 -7.346 -0.229 1.00 93.69 103 PHE A C 1
ATOM 807 O O . PHE A 1 103 ? -5.566 -6.813 0.819 1.00 93.69 103 PHE A O 1
ATOM 814 N N . THR A 1 104 ? -5.951 -7.372 -1.324 1.00 94.38 104 THR A N 1
ATOM 815 C CA . THR A 1 104 ? -7.323 -6.867 -1.365 1.00 94.38 104 THR A CA 1
ATOM 816 C C . THR A 1 104 ? -8.225 -7.721 -0.483 1.00 94.38 104 THR A C 1
ATOM 818 O O . THR A 1 104 ? -8.936 -7.172 0.355 1.00 94.38 104 THR A O 1
ATOM 821 N N . ALA A 1 105 ? -8.172 -9.051 -0.596 1.00 93.31 105 ALA A N 1
ATOM 822 C CA . ALA A 1 105 ? -8.956 -9.947 0.254 1.00 93.31 105 ALA A CA 1
ATOM 823 C C . ALA A 1 105 ? -8.628 -9.743 1.742 1.00 93.31 105 ALA A C 1
ATOM 825 O O . ALA A 1 105 ? -9.526 -9.597 2.566 1.00 93.31 105 ALA A O 1
ATOM 826 N N . GLU A 1 106 ? -7.346 -9.646 2.086 1.00 92.12 106 GLU A N 1
ATOM 827 C CA . GLU A 1 106 ? -6.872 -9.336 3.434 1.00 92.12 106 GLU A CA 1
ATOM 828 C C . GLU A 1 106 ? -7.419 -7.987 3.939 1.00 92.12 106 GLU A C 1
ATOM 830 O O . GLU A 1 106 ? -7.925 -7.901 5.061 1.00 92.12 106 GLU A O 1
ATOM 835 N N . TYR A 1 107 ? -7.351 -6.936 3.116 1.00 91.50 107 TYR A N 1
ATOM 836 C CA . TYR A 1 107 ? -7.884 -5.617 3.450 1.00 91.50 107 TYR A CA 1
ATOM 837 C C . TYR A 1 107 ? -9.395 -5.656 3.693 1.00 91.50 107 TYR A C 1
ATOM 839 O O . TYR A 1 107 ? -9.869 -5.151 4.713 1.00 91.50 107 TYR A O 1
ATOM 847 N N . LEU A 1 108 ? -10.146 -6.305 2.799 1.00 91.81 108 LEU A N 1
ATOM 848 C CA . LEU A 1 108 ? -11.591 -6.463 2.915 1.00 91.81 108 LEU A CA 1
ATOM 849 C C . LEU A 1 108 ? -11.961 -7.251 4.172 1.00 91.81 108 LEU A C 1
ATOM 851 O O . LEU A 1 108 ? -12.816 -6.803 4.928 1.00 91.81 108 LEU A O 1
ATOM 855 N N . LEU A 1 109 ? -11.285 -8.368 4.457 1.00 89.25 109 LEU A N 1
ATOM 856 C CA . LEU A 1 109 ? -11.511 -9.159 5.671 1.00 89.25 109 LEU A CA 1
ATOM 857 C C . LEU A 1 109 ? -11.303 -8.323 6.939 1.00 89.25 109 LEU A C 1
ATOM 859 O O . LEU A 1 109 ? -12.122 -8.387 7.858 1.00 89.25 109 LEU A O 1
ATOM 863 N N . ARG A 1 110 ? -10.261 -7.484 6.989 1.00 87.75 110 ARG A N 1
ATOM 864 C CA . ARG A 1 110 ? -10.056 -6.562 8.119 1.00 87.75 110 ARG A CA 1
ATOM 865 C C . ARG A 1 110 ? -11.112 -5.475 8.182 1.00 87.75 110 ARG A C 1
ATOM 867 O O . ARG A 1 110 ? -11.610 -5.180 9.269 1.00 87.75 110 ARG A O 1
ATOM 874 N N . MET A 1 111 ? -11.485 -4.916 7.034 1.00 88.06 111 M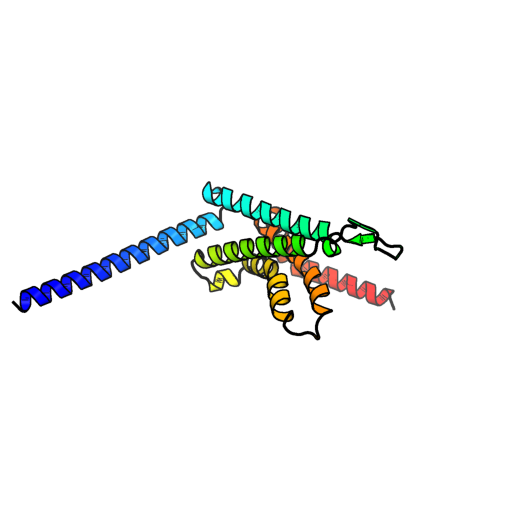ET A N 1
ATOM 875 C CA . MET A 1 111 ? -12.565 -3.948 6.959 1.00 88.06 111 MET A CA 1
ATOM 876 C C . MET A 1 111 ? -13.863 -4.566 7.476 1.00 88.06 111 MET A C 1
ATOM 878 O O . MET A 1 111 ? -14.520 -3.907 8.267 1.00 88.06 111 MET A O 1
ATOM 882 N N . PHE A 1 112 ? -14.183 -5.822 7.133 1.00 87.12 112 PHE A N 1
ATOM 883 C CA . PHE A 1 112 ? -15.349 -6.577 7.611 1.00 87.12 112 PHE A CA 1
ATOM 884 C C . PHE A 1 112 ? -15.261 -7.018 9.082 1.00 87.12 112 PHE A C 1
ATOM 886 O O . PHE A 1 112 ? -16.297 -7.160 9.744 1.00 87.12 112 PHE A O 1
ATOM 893 N N . ALA A 1 113 ? -14.063 -7.132 9.649 1.00 85.69 113 ALA A N 1
ATOM 894 C CA . ALA A 1 113 ? -13.870 -7.359 11.080 1.00 85.69 113 ALA A CA 1
ATOM 895 C C . ALA A 1 113 ? -13.987 -6.066 11.920 1.00 85.69 113 ALA A C 1
ATOM 897 O O . ALA A 1 113 ? -14.378 -6.119 13.081 1.00 85.69 113 ALA A O 1
ATOM 898 N N . ALA A 1 114 ? -13.701 -4.889 11.349 1.00 84.88 114 ALA A N 1
ATOM 899 C CA . ALA A 1 114 ? -13.602 -3.634 12.102 1.00 84.88 114 ALA A CA 1
ATOM 900 C C . ALA A 1 114 ? -14.926 -3.151 12.736 1.00 84.88 114 ALA A C 1
ATOM 902 O O . ALA A 1 114 ? -15.895 -2.940 12.010 1.00 84.88 114 ALA A O 1
ATOM 903 N N . PRO A 1 115 ? -14.986 -2.852 14.048 1.00 79.81 115 PRO A N 1
ATOM 904 C CA . PRO A 1 115 ? -16.228 -2.420 14.702 1.00 79.81 115 PRO A CA 1
ATOM 905 C C . PRO A 1 115 ? -16.788 -1.109 14.125 1.00 79.81 115 PRO A C 1
ATOM 907 O O . PRO A 1 115 ? -18.001 -0.956 14.020 1.00 79.81 115 PRO A O 1
ATOM 910 N N . ASN A 1 116 ? -15.916 -0.187 13.697 1.00 84.38 116 ASN A N 1
ATOM 911 C CA . ASN A 1 116 ? -16.295 1.033 12.985 1.00 84.38 116 ASN A CA 1
ATOM 912 C C . ASN A 1 116 ? -15.485 1.158 11.684 1.00 84.38 116 ASN A C 1
ATOM 914 O O . ASN A 1 116 ? -14.295 1.484 11.706 1.00 84.38 116 ASN A O 1
ATOM 918 N N . ARG A 1 117 ? -16.151 0.910 10.549 1.00 87.50 117 ARG A N 1
ATOM 919 C CA . ARG A 1 117 ? -15.545 0.906 9.207 1.00 87.50 117 ARG A CA 1
ATOM 920 C C . ARG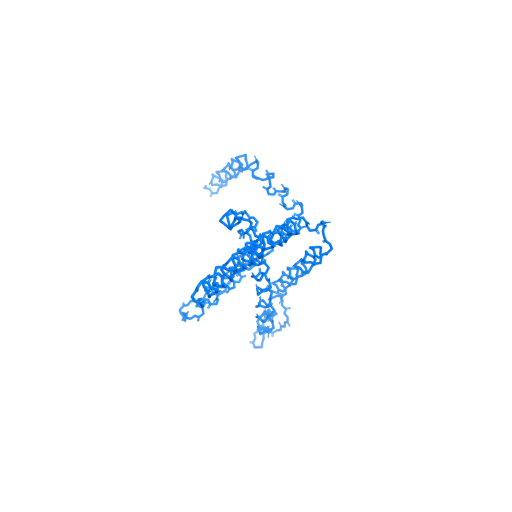 A 1 117 ? -14.910 2.252 8.857 1.00 87.50 117 ARG A C 1
ATOM 922 O O . ARG A 1 117 ? -13.801 2.283 8.341 1.00 87.50 117 ARG A O 1
ATOM 929 N N . TYR A 1 118 ? -15.577 3.357 9.191 1.00 86.81 118 TYR A N 1
ATOM 930 C CA . TYR A 1 118 ? -15.131 4.703 8.826 1.00 86.81 118 TYR A CA 1
ATOM 931 C C . TYR A 1 118 ? -13.852 5.104 9.570 1.00 86.81 118 TYR A C 1
ATOM 933 O O . TYR A 1 118 ? -12.917 5.663 8.996 1.00 86.81 118 TYR A O 1
ATOM 941 N N . LYS A 1 119 ? -13.780 4.756 10.860 1.00 87.31 119 LYS A N 1
ATOM 942 C CA . LYS A 1 119 ? -12.566 4.949 11.660 1.00 87.31 119 LYS A CA 1
ATOM 943 C C . LYS A 1 119 ? -11.423 4.059 11.164 1.00 87.31 119 LYS A C 1
ATOM 945 O O . LYS A 1 119 ? -10.277 4.499 11.163 1.00 87.31 119 LYS A O 1
ATOM 950 N N . PHE A 1 120 ? -11.734 2.837 10.725 1.00 88.38 120 PHE A N 1
ATOM 951 C CA . PHE A 1 120 ? -10.746 1.923 10.159 1.00 88.38 120 PHE A CA 1
ATOM 952 C C . PHE A 1 120 ? -10.142 2.471 8.868 1.00 88.38 120 PHE A C 1
ATOM 954 O O . PHE A 1 120 ? -8.924 2.605 8.807 1.00 88.38 120 PHE A O 1
ATOM 961 N N . VAL A 1 121 ? -10.963 2.863 7.885 1.00 89.56 121 VAL A N 1
ATOM 962 C CA . VAL A 1 121 ? -10.460 3.340 6.583 1.00 89.56 121 VAL A CA 1
ATOM 963 C C . VAL A 1 121 ? -9.591 4.596 6.700 1.00 89.56 121 VAL A C 1
ATOM 965 O O . VAL A 1 121 ? -8.635 4.745 5.946 1.00 89.56 121 VAL A O 1
ATOM 968 N N . ARG A 1 122 ? -9.862 5.457 7.692 1.00 88.94 122 ARG A N 1
ATOM 969 C CA . ARG A 1 122 ? -9.060 6.655 8.005 1.00 88.94 122 ARG A CA 1
ATOM 970 C C . ARG A 1 122 ? -7.777 6.385 8.799 1.00 88.94 122 ARG A C 1
ATOM 972 O O . ARG A 1 122 ? -6.985 7.305 8.989 1.00 88.94 122 ARG A O 1
ATOM 979 N N . SER A 1 123 ? -7.560 5.169 9.293 1.00 88.69 123 SER A N 1
ATOM 980 C CA . SER A 1 123 ? -6.328 4.822 10.006 1.00 88.69 123 SER A CA 1
ATOM 981 C C . SER A 1 123 ? -5.130 4.822 9.055 1.00 88.69 123 SER A C 1
ATOM 983 O O . SER A 1 123 ? -5.218 4.277 7.958 1.00 88.69 123 SER A O 1
ATOM 985 N N . VAL A 1 124 ? -3.981 5.341 9.503 1.00 87.50 124 VAL A N 1
ATOM 986 C CA . VAL A 1 124 ? -2.723 5.354 8.726 1.00 87.50 124 VAL A CA 1
ATOM 987 C C . VAL A 1 124 ? -2.373 3.957 8.202 1.00 87.50 124 VAL A C 1
ATOM 989 O O . VAL A 1 124 ? -2.024 3.801 7.037 1.00 87.50 124 VAL A O 1
ATOM 992 N N . MET A 1 125 ? -2.552 2.920 9.024 1.00 87.06 125 MET A N 1
ATOM 993 C CA . MET A 1 125 ? -2.259 1.535 8.630 1.00 87.06 125 MET A CA 1
ATOM 994 C C . MET A 1 125 ? -3.203 1.020 7.535 1.00 87.06 125 MET A C 1
ATOM 996 O O . MET A 1 125 ? -2.788 0.244 6.680 1.00 87.06 125 MET A O 1
ATOM 1000 N N . SER A 1 126 ? -4.466 1.456 7.548 1.00 90.94 126 SER A N 1
ATOM 1001 C CA . SER A 1 126 ? -5.440 1.129 6.500 1.00 90.94 126 SER A CA 1
ATOM 1002 C C . SER A 1 126 ? -5.142 1.888 5.208 1.00 90.94 126 SER A C 1
ATOM 1004 O O . SER A 1 126 ? -5.265 1.322 4.128 1.00 90.94 126 SER A O 1
ATOM 1006 N N . ILE A 1 127 ? -4.720 3.152 5.300 1.00 91.56 127 ILE A N 1
ATOM 1007 C CA . ILE A 1 127 ? -4.309 3.937 4.129 1.00 91.56 127 ILE A CA 1
ATOM 1008 C C . ILE A 1 127 ? -3.121 3.259 3.439 1.00 91.56 127 ILE A C 1
ATOM 1010 O O . ILE A 1 127 ? -3.144 3.097 2.224 1.00 91.56 127 ILE A O 1
ATOM 1014 N N . ILE A 1 128 ? -2.128 2.793 4.203 1.00 91.94 128 ILE A N 1
ATOM 1015 C CA . ILE A 1 128 ? -0.992 2.032 3.662 1.00 91.94 128 ILE A CA 1
ATOM 1016 C C . ILE A 1 128 ? -1.467 0.763 2.937 1.00 91.94 128 ILE A C 1
ATOM 1018 O O . ILE A 1 128 ? -0.990 0.480 1.839 1.00 91.94 128 ILE A O 1
ATOM 1022 N N . ASP A 1 129 ? -2.424 0.022 3.508 1.00 92.25 129 ASP A N 1
ATOM 1023 C CA . ASP A 1 129 ? -2.994 -1.168 2.860 1.00 92.25 129 ASP A CA 1
ATOM 1024 C C . ASP A 1 129 ? -3.669 -0.829 1.515 1.00 92.25 129 ASP A C 1
ATOM 1026 O O . ASP A 1 129 ? -3.485 -1.562 0.544 1.00 92.25 129 ASP A O 1
ATOM 1030 N N . VAL A 1 130 ? -4.397 0.292 1.433 1.00 92.62 130 VAL A N 1
ATOM 1031 C CA . VAL A 1 130 ? -5.035 0.763 0.189 1.00 92.62 130 VAL A CA 1
ATOM 1032 C C . VAL A 1 130 ? -3.992 1.212 -0.833 1.00 92.62 130 VAL A C 1
ATOM 1034 O O . VAL A 1 130 ? -4.034 0.796 -1.988 1.00 92.62 130 VAL A O 1
ATOM 1037 N N . VAL A 1 131 ? -3.017 2.023 -0.421 1.00 91.75 131 VAL A N 1
ATOM 1038 C CA . VAL A 1 131 ? -1.950 2.517 -1.305 1.00 91.75 131 VAL A CA 1
ATOM 1039 C C . VAL A 1 131 ? -1.104 1.361 -1.858 1.00 91.75 131 VAL A C 1
ATOM 1041 O O . VAL A 1 131 ? -0.624 1.440 -2.984 1.00 91.75 131 VAL A O 1
ATOM 1044 N N . ALA A 1 132 ? -0.967 0.252 -1.127 1.00 91.06 132 ALA A N 1
ATOM 1045 C CA . ALA A 1 132 ? -0.244 -0.933 -1.590 1.00 91.06 132 ALA A CA 1
ATOM 1046 C C . ALA A 1 132 ? -0.909 -1.651 -2.786 1.00 91.06 132 ALA A C 1
ATOM 1048 O O . ALA A 1 132 ? -0.209 -2.253 -3.611 1.00 91.06 132 ALA A O 1
ATOM 1049 N N . ILE A 1 133 ? -2.242 -1.596 -2.890 1.00 92.12 133 ILE A N 1
ATOM 1050 C CA . ILE A 1 133 ? -3.019 -2.229 -3.973 1.00 92.12 133 ILE A CA 1
ATOM 1051 C C . ILE A 1 133 ? -3.399 -1.244 -5.087 1.00 92.12 133 ILE A C 1
ATOM 1053 O O . ILE A 1 133 ? -3.582 -1.648 -6.236 1.00 92.12 133 ILE A O 1
ATOM 1057 N N . LEU A 1 134 ? -3.465 0.050 -4.768 1.00 90.62 134 LEU A N 1
ATOM 1058 C CA . LEU A 1 134 ? -3.937 1.115 -5.651 1.00 90.62 134 LEU A CA 1
ATOM 1059 C C . LEU A 1 134 ? -3.239 1.170 -7.030 1.00 90.62 134 LEU A C 1
ATOM 1061 O O . LEU A 1 134 ? -3.957 1.260 -8.026 1.00 90.62 134 LEU A O 1
ATOM 1065 N N . PRO A 1 135 ? -1.898 1.051 -7.154 1.00 88.62 135 PRO A N 1
ATOM 1066 C CA . PRO A 1 135 ? -1.221 1.142 -8.450 1.00 88.62 135 PRO A CA 1
ATOM 1067 C C . PRO A 1 135 ? -1.705 0.107 -9.471 1.00 88.62 135 PRO A C 1
ATOM 1069 O O . PRO A 1 135 ? -1.728 0.385 -10.667 1.00 88.62 135 PRO A O 1
ATOM 1072 N N . TYR A 1 136 ? -2.103 -1.083 -9.008 1.00 89.38 136 TYR A N 1
ATOM 1073 C CA . TYR A 1 136 ? -2.617 -2.141 -9.876 1.00 89.38 136 TYR A CA 1
ATOM 1074 C C . TYR A 1 136 ? -4.016 -1.806 -10.403 1.00 89.38 136 TYR A C 1
ATOM 1076 O O . TYR A 1 136 ? -4.249 -1.883 -11.605 1.00 89.38 136 TYR A O 1
ATOM 1084 N N . TYR A 1 137 ? -4.926 -1.375 -9.523 1.00 89.06 137 TYR A N 1
ATOM 1085 C CA . TYR A 1 137 ? -6.296 -1.025 -9.909 1.00 89.06 137 TYR A CA 1
ATOM 1086 C C . TYR A 1 137 ? -6.354 0.203 -10.820 1.00 89.06 137 TYR A C 1
ATOM 1088 O O . TYR A 1 137 ? -7.110 0.201 -11.788 1.00 89.06 137 TYR A O 1
ATOM 1096 N N . ILE A 1 138 ? -5.522 1.220 -10.558 1.00 86.88 138 ILE A N 1
ATOM 1097 C CA . ILE A 1 138 ? -5.400 2.376 -11.457 1.00 86.88 138 ILE A CA 1
ATOM 1098 C C . ILE A 1 138 ? -4.860 1.929 -12.821 1.00 86.88 138 ILE A C 1
ATOM 1100 O O . ILE A 1 138 ? -5.385 2.344 -13.849 1.00 86.88 138 ILE A O 1
ATOM 1104 N N . GLY A 1 139 ? -3.853 1.048 -12.842 1.00 82.62 139 GLY A N 1
ATOM 1105 C CA . GLY A 1 139 ? -3.326 0.489 -14.087 1.00 82.62 139 GLY A CA 1
ATOM 1106 C C . GLY A 1 139 ? -4.397 -0.239 -14.898 1.00 82.62 139 GLY A C 1
ATOM 1107 O O . GLY A 1 139 ? -4.520 -0.008 -16.094 1.00 82.62 139 GLY A O 1
ATOM 1108 N N . LEU A 1 140 ? -5.229 -1.059 -14.255 1.00 81.75 140 LEU A N 1
ATOM 1109 C CA . LEU A 1 140 ? -6.313 -1.760 -14.942 1.00 81.75 140 LEU A CA 1
ATOM 1110 C C . LEU A 1 140 ? -7.328 -0.781 -15.561 1.00 81.75 140 LEU A C 1
ATOM 1112 O O . LEU A 1 140 ? -7.674 -0.929 -16.726 1.00 81.75 140 LEU A O 1
ATOM 1116 N N . GLY A 1 141 ? -7.750 0.248 -14.815 1.00 77.81 141 GLY A N 1
ATOM 1117 C CA . GLY A 1 141 ? -8.741 1.225 -15.287 1.00 77.81 141 GLY A CA 1
ATOM 1118 C C . GLY A 1 141 ? -8.244 2.159 -16.397 1.00 77.81 141 GLY A C 1
ATOM 1119 O O . GLY A 1 141 ? -9.039 2.642 -17.194 1.00 77.81 141 GLY A O 1
ATOM 1120 N N . ILE A 1 142 ? -6.933 2.403 -16.478 1.00 75.44 142 ILE A N 1
ATOM 1121 C CA . ILE A 1 142 ? -6.330 3.232 -17.533 1.00 75.44 142 ILE A CA 1
ATOM 1122 C C . ILE A 1 142 ? -6.137 2.438 -18.839 1.00 75.44 142 ILE A C 1
ATOM 1124 O O . ILE A 1 142 ? -6.043 3.053 -19.895 1.00 75.44 142 ILE A O 1
ATOM 1128 N N . THR A 1 143 ? -6.131 1.094 -18.795 1.00 63.22 143 THR A N 1
ATOM 1129 C CA . THR A 1 143 ? -5.929 0.207 -19.975 1.00 63.22 143 THR A CA 1
ATOM 1130 C C . THR A 1 143 ? -6.980 0.397 -21.068 1.00 63.22 143 THR A C 1
ATOM 1132 O O . THR A 1 143 ? -6.679 0.131 -22.222 1.00 63.22 143 THR A O 1
ATOM 1135 N N . ASP A 1 144 ? -8.156 0.929 -20.735 1.00 59.53 144 ASP A N 1
ATOM 1136 C CA . ASP A 1 144 ? -9.229 1.205 -21.702 1.00 59.53 144 ASP A CA 1
ATOM 1137 C C . ASP A 1 144 ? -9.035 2.498 -22.521 1.00 59.53 144 ASP A C 1
ATOM 1139 O O . ASP A 1 144 ? -9.820 2.776 -23.423 1.00 59.53 144 ASP A O 1
ATOM 1143 N N . ASN A 1 145 ? -8.016 3.313 -22.217 1.00 64.12 145 ASN A N 1
ATOM 1144 C CA . ASN A 1 145 ? -7.733 4.551 -22.945 1.00 64.12 145 ASN A CA 1
ATOM 1145 C C . ASN A 1 145 ? -6.386 4.418 -23.675 1.00 64.12 145 ASN A C 1
ATOM 1147 O O . ASN A 1 145 ? -5.325 4.476 -23.054 1.00 64.12 145 ASN A O 1
ATOM 1151 N N . ASP A 1 146 ? -6.412 4.257 -24.998 1.00 60.47 146 ASP A N 1
ATOM 1152 C CA . ASP A 1 146 ? -5.207 4.025 -25.815 1.00 60.47 146 ASP A CA 1
ATOM 1153 C C . ASP A 1 146 ? -4.192 5.196 -25.790 1.00 60.47 146 ASP A C 1
ATOM 1155 O O . ASP A 1 146 ? -2.999 5.000 -26.031 1.00 60.47 146 ASP A O 1
ATOM 1159 N N . ASP A 1 147 ? -4.613 6.405 -25.397 1.00 65.00 147 ASP A N 1
ATOM 1160 C CA . ASP A 1 147 ? -3.775 7.618 -25.391 1.00 65.00 147 ASP A CA 1
ATOM 1161 C C . ASP A 1 147 ? -2.770 7.714 -24.221 1.00 65.00 147 ASP A C 1
ATOM 1163 O O . ASP A 1 147 ? -1.954 8.636 -24.157 1.00 65.00 147 ASP A O 1
ATOM 1167 N N . VAL A 1 148 ? -2.786 6.772 -23.271 1.00 62.62 148 VAL A N 1
ATOM 1168 C CA . VAL A 1 148 ? -2.050 6.880 -21.992 1.00 62.62 148 VAL A CA 1
ATOM 1169 C C . VAL A 1 148 ? -0.980 5.807 -21.787 1.00 62.62 148 VAL A C 1
ATOM 1171 O O . VAL A 1 148 ? -0.588 5.512 -20.656 1.00 62.62 148 VAL A O 1
ATOM 1174 N N . SER A 1 149 ? -0.388 5.286 -22.869 1.00 60.69 149 SER A N 1
ATOM 1175 C CA . SER A 1 149 ? 0.704 4.294 -22.802 1.00 60.69 149 SER A CA 1
ATOM 1176 C C . SER A 1 149 ? 1.870 4.696 -21.869 1.00 60.69 149 SER A C 1
ATOM 1178 O O . SER A 1 149 ? 2.511 3.820 -21.282 1.00 60.69 149 SER A O 1
ATOM 1180 N N . GLY A 1 150 ? 2.145 5.996 -21.694 1.00 63.59 150 GLY A N 1
ATOM 1181 C CA . GLY A 1 150 ? 3.160 6.497 -20.756 1.00 63.59 150 GLY A CA 1
ATOM 1182 C C . GLY A 1 150 ? 2.764 6.385 -19.276 1.00 63.59 150 GLY A C 1
ATOM 1183 O O . GLY A 1 150 ? 3.621 6.154 -18.422 1.00 63.59 150 GLY A O 1
ATOM 1184 N N . ALA A 1 151 ? 1.468 6.466 -18.958 1.00 68.31 151 ALA A N 1
ATOM 1185 C CA . ALA A 1 151 ? 0.967 6.390 -17.587 1.00 68.31 151 ALA A CA 1
ATOM 1186 C C . ALA A 1 151 ? 1.230 5.013 -16.959 1.00 68.31 151 ALA A C 1
ATOM 1188 O O . ALA A 1 151 ? 1.597 4.930 -15.788 1.00 68.31 151 ALA A O 1
ATOM 1189 N N . PHE A 1 152 ? 1.151 3.931 -17.739 1.00 68.75 152 PHE A N 1
ATOM 1190 C CA . PHE A 1 152 ? 1.448 2.574 -17.259 1.00 68.75 152 PHE A CA 1
ATOM 1191 C C . PHE A 1 152 ? 2.860 2.416 -16.723 1.00 68.75 152 PHE A C 1
ATOM 1193 O O . PHE A 1 152 ? 3.068 1.683 -15.757 1.00 68.75 152 PHE A O 1
ATOM 1200 N N . VAL A 1 153 ? 3.836 3.072 -17.351 1.00 70.50 153 VAL A N 1
ATOM 1201 C CA . VAL A 1 153 ? 5.237 2.997 -16.9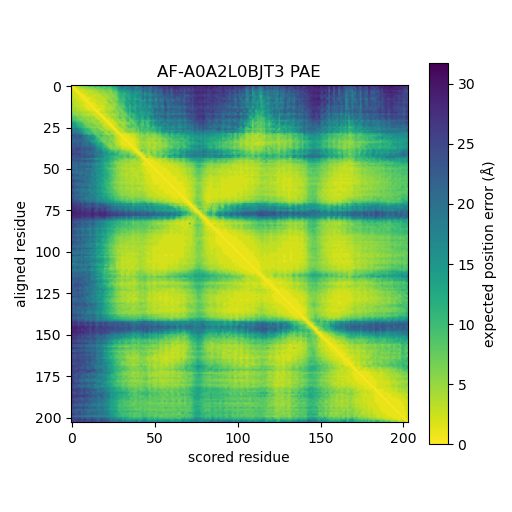27 1.00 70.50 153 VAL A CA 1
ATOM 1202 C C . VAL A 1 153 ? 5.406 3.711 -15.588 1.00 70.50 153 VAL A C 1
ATOM 1204 O O . VAL A 1 153 ? 5.992 3.149 -14.664 1.00 70.50 153 VAL A O 1
ATOM 1207 N N . THR A 1 154 ? 4.803 4.890 -15.434 1.00 76.19 154 THR A N 1
ATOM 1208 C CA . THR A 1 154 ? 4.822 5.649 -14.175 1.00 76.19 154 THR A CA 1
ATOM 1209 C C . THR A 1 154 ? 4.108 4.906 -13.041 1.00 76.19 154 THR A C 1
ATOM 1211 O O . THR A 1 154 ? 4.605 4.868 -11.916 1.00 76.19 154 THR A O 1
ATOM 1214 N N . LEU A 1 155 ? 2.987 4.231 -13.320 1.00 79.44 155 LEU A N 1
ATOM 1215 C CA . LEU A 1 155 ? 2.250 3.456 -12.311 1.00 79.44 155 LEU A CA 1
ATOM 1216 C C . LEU A 1 155 ? 3.046 2.277 -11.749 1.00 79.44 155 LEU A C 1
ATOM 1218 O O . LEU A 1 155 ? 2.849 1.904 -10.590 1.00 79.44 155 LEU A O 1
ATOM 1222 N N . ARG A 1 156 ? 3.970 1.704 -12.530 1.00 77.88 156 ARG A N 1
ATOM 1223 C CA . ARG A 1 156 ? 4.859 0.645 -12.030 1.00 77.88 156 ARG A CA 1
ATOM 1224 C C . ARG A 1 156 ? 5.771 1.155 -10.921 1.00 77.88 156 ARG A C 1
ATOM 1226 O O . ARG A 1 156 ? 5.980 0.425 -9.958 1.00 77.88 156 ARG A O 1
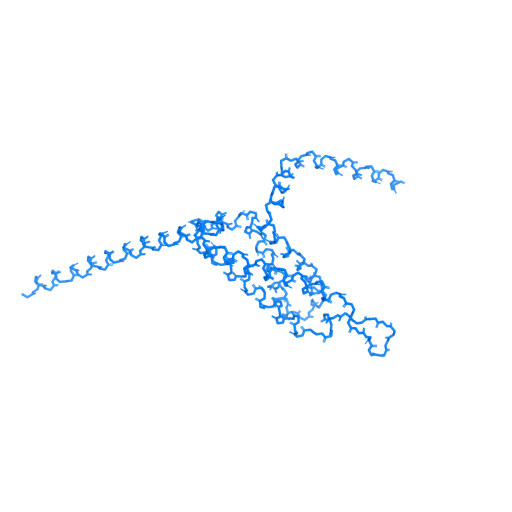ATOM 1233 N N . VAL A 1 157 ? 6.222 2.410 -10.984 1.00 82.81 157 VAL A N 1
ATOM 1234 C CA . VAL A 1 157 ? 7.049 3.018 -9.926 1.00 82.81 157 VAL A CA 1
ATOM 1235 C C . VAL A 1 157 ? 6.283 3.062 -8.606 1.00 82.81 157 VAL A C 1
ATOM 1237 O O . VAL A 1 157 ? 6.817 2.684 -7.567 1.00 82.81 157 VAL A O 1
ATOM 1240 N N . PHE A 1 158 ? 4.997 3.417 -8.638 1.00 86.19 158 PHE A N 1
ATOM 1241 C CA . PHE A 1 158 ? 4.165 3.477 -7.435 1.00 86.19 158 PHE A CA 1
ATOM 1242 C C . PHE A 1 158 ? 3.927 2.117 -6.770 1.00 86.19 158 PHE A C 1
ATOM 1244 O O . PHE A 1 158 ? 3.575 2.074 -5.591 1.00 86.19 158 PHE A O 1
ATOM 1251 N N . ARG A 1 159 ? 4.178 0.990 -7.452 1.00 85.50 159 ARG A N 1
ATOM 1252 C CA . ARG A 1 159 ? 4.134 -0.337 -6.814 1.00 85.50 159 ARG A CA 1
ATOM 1253 C C . ARG A 1 159 ? 5.138 -0.451 -5.673 1.00 85.50 159 ARG A C 1
ATOM 1255 O O . ARG A 1 159 ? 4.875 -1.218 -4.754 1.00 85.50 159 ARG A O 1
ATOM 1262 N N . VAL A 1 160 ? 6.217 0.343 -5.663 1.00 86.88 160 VAL A N 1
ATOM 1263 C CA . VAL A 1 160 ? 7.164 0.425 -4.535 1.00 86.88 160 VAL A CA 1
ATOM 1264 C C . VAL A 1 160 ? 6.458 0.754 -3.219 1.00 86.88 160 VAL A C 1
ATOM 1266 O O . VAL A 1 160 ? 6.872 0.284 -2.162 1.00 86.88 160 VAL A O 1
ATOM 1269 N N . PHE A 1 161 ? 5.331 1.474 -3.267 1.00 87.00 161 PHE A N 1
ATOM 1270 C CA . PHE A 1 161 ? 4.576 1.813 -2.071 1.00 87.00 161 PHE A CA 1
ATOM 1271 C C . PHE A 1 161 ? 4.032 0.590 -1.328 1.00 87.00 161 PHE A C 1
ATOM 1273 O O . PHE A 1 161 ? 3.839 0.656 -0.115 1.00 87.00 161 PHE A O 1
ATOM 1280 N N . ARG A 1 162 ? 3.845 -0.559 -1.994 1.00 88.88 162 ARG A N 1
ATOM 1281 C CA . ARG A 1 162 ? 3.420 -1.786 -1.303 1.00 88.88 162 ARG A CA 1
ATOM 1282 C C . ARG A 1 162 ? 4.450 -2.294 -0.295 1.00 88.88 162 ARG A C 1
ATOM 1284 O O . ARG A 1 162 ? 4.065 -2.990 0.639 1.00 88.88 162 ARG A O 1
ATOM 1291 N N . ILE A 1 163 ? 5.721 -1.893 -0.417 1.00 89.69 163 ILE A N 1
ATOM 1292 C CA . ILE A 1 163 ? 6.761 -2.165 0.589 1.00 89.69 163 ILE A CA 1
ATOM 1293 C C . ILE A 1 163 ? 6.345 -1.591 1.947 1.00 89.69 163 ILE A C 1
ATOM 1295 O O . ILE A 1 163 ? 6.566 -2.226 2.976 1.00 89.69 163 ILE A O 1
ATOM 1299 N N . PHE A 1 164 ? 5.658 -0.442 1.974 1.00 87.56 164 PHE A N 1
ATOM 1300 C CA . PHE A 1 164 ? 5.186 0.158 3.221 1.00 87.56 164 PHE A CA 1
ATOM 1301 C C . PHE A 1 164 ? 4.182 -0.721 3.966 1.00 87.56 164 PHE A C 1
ATOM 1303 O O . PHE A 1 164 ? 4.076 -0.592 5.183 1.00 87.56 164 PHE A O 1
ATOM 1310 N N . LYS A 1 165 ? 3.503 -1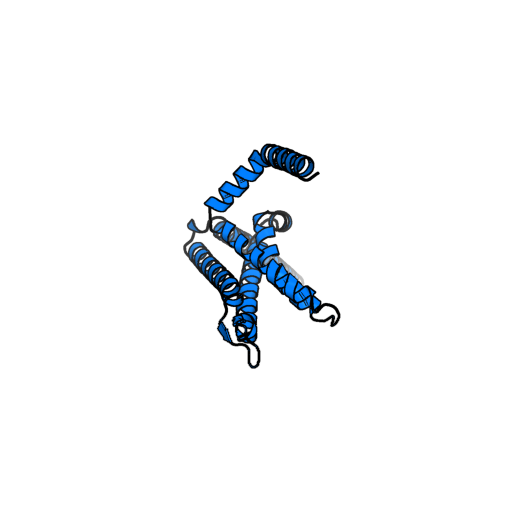.667 3.303 1.00 87.69 165 LYS A N 1
ATOM 1311 C CA . LYS A 1 165 ? 2.637 -2.654 3.969 1.00 87.69 165 LYS A CA 1
ATOM 1312 C C . LYS A 1 165 ? 3.409 -3.493 4.996 1.00 87.69 165 LYS A C 1
ATOM 1314 O O . LYS A 1 165 ? 2.858 -3.842 6.037 1.00 87.69 165 LYS A O 1
ATOM 1319 N N . PHE A 1 166 ? 4.711 -3.704 4.772 1.00 86.00 166 PHE A N 1
ATOM 1320 C CA . PHE A 1 166 ? 5.621 -4.356 5.719 1.00 86.00 166 PHE A CA 1
ATOM 1321 C C . PHE A 1 166 ? 5.743 -3.603 7.056 1.00 86.00 166 PHE A C 1
ATOM 1323 O O . PHE A 1 166 ? 6.068 -4.201 8.080 1.00 86.00 166 PHE A O 1
ATOM 1330 N N . SER A 1 167 ? 5.430 -2.300 7.092 1.00 84.88 167 SER A N 1
ATOM 1331 C CA . SER A 1 167 ? 5.399 -1.521 8.338 1.00 84.88 167 SER A CA 1
ATOM 1332 C C . SER A 1 167 ? 4.427 -2.092 9.371 1.00 84.88 167 SER A C 1
ATOM 1334 O O . SER A 1 167 ? 4.674 -1.963 10.564 1.00 84.88 167 SER A O 1
ATOM 1336 N N . ARG A 1 168 ? 3.356 -2.785 8.956 1.00 82.12 168 ARG A N 1
ATOM 1337 C CA . ARG A 1 168 ? 2.429 -3.444 9.889 1.00 82.12 168 ARG A CA 1
ATOM 1338 C C . ARG A 1 168 ? 3.099 -4.601 10.637 1.00 82.12 168 ARG A C 1
ATOM 1340 O O . ARG A 1 168 ? 2.795 -4.822 11.809 1.00 82.12 168 ARG A O 1
ATOM 1347 N N . HIS A 1 169 ? 4.013 -5.297 9.968 1.00 83.69 169 HIS A N 1
ATOM 1348 C CA . HIS A 1 169 ? 4.777 -6.431 10.490 1.00 83.69 169 HIS A CA 1
ATOM 1349 C C . HIS A 1 169 ? 6.047 -5.994 11.233 1.00 83.69 169 HIS A C 1
ATOM 1351 O O . HIS A 1 169 ? 6.574 -6.722 12.067 1.00 83.69 169 HIS A O 1
ATOM 1357 N N . SER A 1 170 ? 6.526 -4.773 11.000 1.00 86.25 170 SER A N 1
ATOM 1358 C CA . SER A 1 170 ? 7.698 -4.241 11.694 1.00 86.25 170 SER A CA 1
ATOM 1359 C C . SER A 1 170 ? 7.318 -3.261 12.800 1.00 86.25 170 SER A C 1
ATOM 1361 O O . SER A 1 170 ? 6.946 -2.114 12.547 1.00 86.25 170 SER A O 1
ATOM 1363 N N . GLN A 1 171 ? 7.493 -3.680 14.057 1.00 82.44 171 GLN A N 1
ATOM 1364 C CA . GLN A 1 171 ? 7.355 -2.778 15.207 1.00 82.44 171 GLN A CA 1
ATOM 1365 C C . GLN A 1 171 ? 8.299 -1.570 15.099 1.00 82.44 171 GLN A C 1
ATOM 1367 O O . GLN A 1 171 ? 7.890 -0.455 15.413 1.00 82.44 171 GLN A O 1
ATOM 1372 N N . GLY A 1 172 ? 9.515 -1.764 14.576 1.00 85.19 172 GLY A N 1
ATOM 1373 C CA . GLY A 1 172 ? 10.493 -0.691 14.388 1.00 85.19 172 GLY A CA 1
ATOM 1374 C C . GLY A 1 172 ? 10.006 0.407 13.440 1.00 85.19 172 GLY A C 1
ATOM 1375 O O . GLY A 1 172 ? 10.092 1.583 13.783 1.00 85.19 172 GLY A O 1
ATOM 1376 N N . LEU A 1 173 ? 9.414 0.047 12.291 1.00 86.56 173 LEU A N 1
ATOM 1377 C CA . LEU A 1 173 ? 8.863 1.040 11.354 1.00 86.56 173 LEU A CA 1
ATOM 1378 C C . LEU A 1 173 ? 7.677 1.801 11.960 1.00 86.56 173 LEU A C 1
ATOM 1380 O O . LEU A 1 173 ? 7.523 2.998 11.718 1.00 86.56 173 LEU A O 1
ATOM 1384 N N . ARG A 1 174 ? 6.851 1.127 12.770 1.00 85.88 174 ARG A N 1
ATOM 1385 C CA . ARG A 1 174 ? 5.743 1.781 13.483 1.00 85.88 174 ARG A CA 1
ATOM 1386 C C . ARG A 1 174 ? 6.271 2.803 14.481 1.00 85.88 174 ARG A C 1
ATOM 1388 O O . ARG A 1 174 ? 5.800 3.935 14.474 1.00 85.88 174 ARG A O 1
ATOM 1395 N N . ILE A 1 175 ? 7.246 2.415 15.305 1.00 88.69 175 ILE A N 1
ATOM 1396 C CA . ILE A 1 175 ? 7.882 3.297 16.294 1.00 88.69 175 ILE A CA 1
ATOM 1397 C C . ILE A 1 175 ? 8.533 4.489 15.594 1.00 88.69 175 ILE A C 1
ATOM 1399 O O . ILE A 1 175 ? 8.268 5.622 15.979 1.00 88.69 175 ILE A O 1
ATOM 1403 N N . LEU A 1 176 ? 9.289 4.252 14.519 1.00 89.75 176 LEU A N 1
ATOM 1404 C CA . LEU A 1 176 ? 9.884 5.316 13.711 1.00 89.75 176 LEU A CA 1
ATOM 1405 C C . LEU A 1 176 ? 8.821 6.308 13.223 1.00 89.75 176 LEU A C 1
ATOM 1407 O O . LEU A 1 176 ? 9.001 7.512 13.368 1.00 89.75 176 LEU A O 1
ATOM 1411 N N . GLY A 1 177 ? 7.690 5.818 12.707 1.00 88.75 177 GLY A N 1
ATOM 1412 C CA . GLY A 1 177 ? 6.576 6.669 12.291 1.00 88.75 177 GLY A CA 1
ATOM 1413 C C . GLY A 1 177 ? 5.985 7.503 13.434 1.00 88.75 177 GLY A C 1
ATOM 1414 O O . GLY A 1 177 ? 5.691 8.683 13.241 1.00 88.75 177 GLY A O 1
ATOM 1415 N N . TYR A 1 178 ? 5.844 6.929 14.634 1.00 88.81 178 TYR A N 1
ATOM 1416 C CA . TYR A 1 178 ? 5.393 7.668 15.819 1.00 88.81 178 TYR A CA 1
ATOM 1417 C C . TYR A 1 178 ? 6.395 8.745 16.246 1.00 88.81 178 TYR A C 1
ATOM 1419 O O . TYR A 1 178 ? 5.984 9.877 16.503 1.00 88.81 178 TYR A O 1
ATOM 1427 N N . THR A 1 179 ? 7.690 8.430 16.268 1.00 93.12 179 THR A N 1
ATOM 1428 C CA . THR A 1 179 ? 8.750 9.388 16.608 1.00 93.12 179 THR A CA 1
ATOM 1429 C C . THR A 1 179 ? 8.828 10.515 15.580 1.00 93.12 179 THR A C 1
ATOM 1431 O O . THR A 1 179 ? 8.831 11.683 15.957 1.00 93.12 179 THR A O 1
ATOM 1434 N N . LEU A 1 180 ? 8.789 10.194 14.281 1.00 92.00 180 LEU A N 1
ATOM 1435 C CA . LEU A 1 180 ? 8.756 11.189 13.203 1.00 92.00 180 LEU A CA 1
ATOM 1436 C C . LEU A 1 180 ? 7.544 12.110 13.321 1.00 92.00 180 LEU A C 1
ATOM 1438 O O . LEU A 1 180 ? 7.677 13.318 13.158 1.00 92.00 180 LEU A O 1
ATOM 1442 N N . LYS A 1 181 ? 6.370 11.561 13.652 1.00 90.75 181 LYS A N 1
ATOM 1443 C CA . LYS A 1 181 ? 5.173 12.367 13.906 1.00 90.75 181 LYS A CA 1
ATOM 1444 C C . LYS A 1 181 ? 5.362 13.291 15.111 1.00 90.75 181 LYS A C 1
ATOM 1446 O O . LYS A 1 181 ? 4.928 14.437 15.060 1.00 90.75 181 LYS A O 1
ATOM 1451 N N . SER A 1 182 ? 5.984 12.798 16.181 1.00 93.06 182 SER A N 1
ATOM 1452 C CA . SER A 1 182 ? 6.235 13.579 17.395 1.00 93.06 182 SER A CA 1
ATOM 1453 C C . SER A 1 182 ? 7.223 14.723 17.168 1.00 93.06 182 SER A C 1
ATOM 1455 O O . SER A 1 182 ? 7.095 15.761 17.803 1.00 93.06 182 SER A O 1
ATOM 1457 N N . CYS A 1 183 ? 8.186 14.545 16.263 1.00 95.19 183 CYS A N 1
ATOM 1458 C CA . CYS A 1 183 ? 9.215 15.538 15.949 1.00 95.19 183 CYS A CA 1
ATOM 1459 C C . CYS A 1 183 ? 8.961 16.262 14.614 1.00 95.19 183 CYS A C 1
ATOM 1461 O O . CYS A 1 183 ? 9.872 16.887 14.077 1.00 95.19 183 CYS A O 1
ATOM 1463 N N . ALA A 1 184 ? 7.751 16.175 14.050 1.00 93.44 184 ALA A N 1
ATOM 1464 C CA . ALA A 1 184 ? 7.459 16.674 12.705 1.00 93.44 184 ALA A CA 1
ATOM 1465 C C . ALA A 1 184 ? 7.672 18.191 12.562 1.00 93.44 184 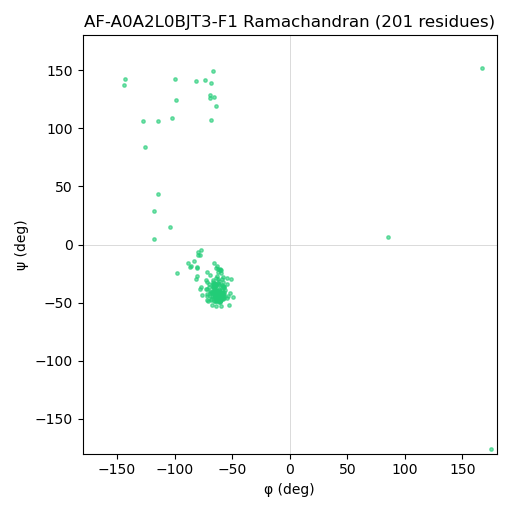ALA A C 1
ATOM 1467 O O . ALA A 1 184 ? 8.119 18.641 11.509 1.00 93.44 184 ALA A O 1
ATOM 1468 N N . SER A 1 185 ? 7.384 18.970 13.614 1.00 94.62 185 SER A N 1
ATOM 1469 C CA . SER A 1 185 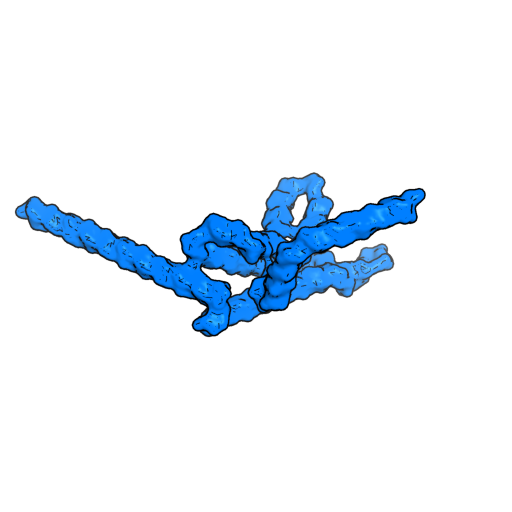? 7.630 20.418 13.641 1.00 94.62 185 SER A CA 1
ATOM 1470 C C . SER A 1 185 ? 9.121 20.744 13.529 1.00 94.62 185 SER A C 1
ATOM 1472 O O . SER A 1 185 ? 9.511 21.548 12.686 1.00 94.62 185 SER A O 1
ATOM 1474 N N . GLU A 1 186 ? 9.952 20.065 14.322 1.00 96.38 186 GLU A N 1
ATOM 1475 C CA . GLU A 1 186 ? 11.409 20.242 14.334 1.00 96.38 186 GLU A CA 1
ATOM 1476 C C . GLU A 1 186 ? 12.034 19.812 13.003 1.00 96.38 186 GLU A C 1
ATOM 1478 O O . GLU A 1 186 ? 12.845 20.528 12.413 1.00 96.38 186 GLU A O 1
ATOM 1483 N N . LEU A 1 187 ? 11.602 18.658 12.482 1.00 95.50 187 LEU A N 1
ATOM 1484 C CA . LEU A 1 187 ? 12.062 18.145 11.194 1.00 95.50 187 LEU A CA 1
ATOM 1485 C C . LEU A 1 187 ? 11.695 19.105 10.052 1.00 95.50 187 LEU A C 1
ATOM 1487 O O . LEU A 1 187 ? 12.497 19.332 9.149 1.00 95.50 187 LEU A O 1
ATOM 1491 N N . GLY A 1 188 ? 10.495 19.691 10.107 1.00 95.12 188 GLY A N 1
ATOM 1492 C CA . GLY A 1 188 ? 10.028 20.676 9.135 1.00 95.12 188 GLY A CA 1
ATOM 1493 C C . GLY A 1 188 ? 10.897 21.932 9.114 1.00 95.12 188 GLY A C 1
ATOM 1494 O O . GLY A 1 188 ? 11.282 22.384 8.037 1.00 95.12 188 GLY A O 1
ATOM 1495 N N . PHE A 1 189 ? 11.268 22.456 10.286 1.00 96.69 189 PHE A N 1
ATOM 1496 C CA . PHE A 1 189 ? 12.170 23.605 10.382 1.00 96.69 189 PHE A CA 1
ATOM 1497 C C . PHE A 1 189 ? 13.566 23.295 9.823 1.00 96.69 189 PHE A C 1
ATOM 1499 O O . PHE A 1 189 ? 14.132 24.105 9.089 1.00 96.69 189 PHE A O 1
ATOM 1506 N N . LEU A 1 190 ? 14.102 22.106 10.111 1.00 97.19 190 LEU A N 1
ATOM 1507 C CA . LEU A 1 190 ? 15.401 21.666 9.598 1.00 97.19 190 LEU A CA 1
ATOM 1508 C C . LEU A 1 190 ? 15.406 21.533 8.069 1.00 97.19 190 LEU A C 1
ATOM 1510 O O . LEU A 1 190 ? 16.328 22.005 7.410 1.00 97.19 190 LEU A O 1
ATOM 1514 N N . VAL A 1 191 ? 14.363 20.936 7.486 1.00 97.00 191 VAL A N 1
ATOM 1515 C CA . VAL A 1 191 ? 14.234 20.840 6.023 1.00 97.00 191 VAL A CA 1
ATOM 1516 C C . VAL A 1 191 ? 14.071 22.228 5.398 1.00 97.00 191 VAL A C 1
ATOM 1518 O O . VAL A 1 191 ? 14.660 22.499 4.354 1.00 97.00 191 VAL A O 1
ATOM 1521 N N . PHE A 1 192 ? 13.321 23.125 6.044 1.00 97.50 192 PHE A N 1
ATOM 1522 C CA . PHE A 1 192 ? 13.132 24.497 5.578 1.00 97.50 192 PHE A CA 1
ATOM 1523 C C . PHE A 1 192 ? 14.441 25.298 5.559 1.00 97.50 192 PHE A C 1
ATOM 1525 O O . PHE A 1 192 ? 14.762 25.923 4.547 1.00 97.50 192 PHE A O 1
ATOM 1532 N N . SER A 1 193 ? 15.221 25.262 6.642 1.00 97.44 193 SER A N 1
ATOM 1533 C CA . SER A 1 193 ? 16.501 25.975 6.711 1.00 97.44 193 SER A CA 1
ATOM 1534 C C . SER A 1 193 ? 17.516 25.420 5.709 1.00 97.44 193 SER A C 1
ATOM 1536 O O . SER A 1 193 ? 18.213 26.190 5.047 1.00 97.44 193 SER A O 1
ATOM 1538 N N . LEU A 1 194 ? 17.543 24.096 5.526 1.00 97.69 194 LEU A N 1
ATOM 1539 C CA . LEU A 1 194 ? 18.401 23.430 4.550 1.00 97.69 194 LEU A CA 1
ATOM 1540 C C . LEU A 1 194 ? 18.014 23.794 3.110 1.00 97.69 194 LEU A C 1
ATOM 1542 O O . LEU A 1 194 ? 18.890 24.079 2.297 1.00 97.69 194 LEU A O 1
ATOM 1546 N N . ALA A 1 195 ? 16.718 23.864 2.799 1.00 97.69 195 ALA A N 1
ATOM 1547 C CA . ALA A 1 195 ? 16.241 24.316 1.494 1.00 97.69 195 ALA A CA 1
ATOM 1548 C C . ALA A 1 195 ? 16.630 25.777 1.211 1.00 97.69 195 ALA A C 1
ATOM 1550 O O . ALA A 1 195 ? 17.117 26.076 0.123 1.00 97.69 195 ALA A O 1
ATOM 1551 N N . MET A 1 196 ? 16.479 26.673 2.194 1.00 97.88 196 MET A N 1
ATOM 1552 C CA . MET A 1 196 ? 16.912 28.070 2.065 1.00 97.88 196 MET A CA 1
ATOM 1553 C C . MET A 1 196 ? 18.417 28.184 1.815 1.00 97.88 196 MET A C 1
ATOM 1555 O O . MET A 1 196 ? 18.831 28.928 0.929 1.00 97.88 196 MET A O 1
ATOM 1559 N N . ALA A 1 197 ? 19.234 27.413 2.537 1.00 97.81 197 ALA A N 1
ATOM 1560 C CA . ALA A 1 197 ? 20.676 27.379 2.314 1.00 97.81 197 ALA A CA 1
ATOM 1561 C C . ALA A 1 197 ? 21.018 26.921 0.887 1.00 97.81 197 ALA A C 1
ATOM 1563 O O . ALA A 1 197 ? 21.811 27.577 0.216 1.00 97.81 197 ALA A O 1
ATOM 1564 N N . ILE A 1 198 ? 20.385 25.847 0.395 1.00 97.88 198 ILE A N 1
ATOM 1565 C CA . ILE A 1 198 ? 20.585 25.367 -0.982 1.00 97.88 198 ILE A CA 1
ATOM 1566 C C . ILE A 1 198 ? 20.257 26.467 -1.996 1.00 97.88 198 ILE A C 1
ATOM 1568 O O . ILE A 1 198 ? 21.044 26.686 -2.909 1.00 97.88 198 ILE A O 1
ATOM 1572 N N . ILE A 1 199 ? 19.134 27.174 -1.835 1.00 97.81 199 ILE A N 1
ATOM 1573 C CA . ILE A 1 199 ? 18.723 28.239 -2.763 1.00 97.81 199 ILE A CA 1
ATOM 1574 C C . ILE A 1 199 ? 19.746 29.381 -2.783 1.00 97.81 199 ILE A C 1
ATOM 1576 O O . ILE A 1 199 ? 20.113 29.848 -3.859 1.00 97.81 199 ILE A O 1
ATOM 1580 N N . ILE A 1 200 ? 20.225 29.806 -1.611 1.00 97.62 200 ILE A N 1
ATOM 1581 C CA . ILE A 1 200 ? 21.189 30.907 -1.489 1.00 97.62 200 ILE A CA 1
ATOM 1582 C C . ILE A 1 200 ? 22.539 30.537 -2.112 1.00 97.62 200 ILE A C 1
ATOM 1584 O O . ILE A 1 200 ? 23.123 31.369 -2.788 1.00 97.62 200 ILE A O 1
ATOM 1588 N N . PHE A 1 201 ? 23.037 29.314 -1.906 1.00 96.75 201 PHE A N 1
ATOM 1589 C CA . PHE A 1 201 ? 24.327 28.883 -2.463 1.00 96.75 201 PHE A CA 1
ATOM 1590 C C . PHE A 1 201 ? 24.263 28.456 -3.936 1.00 96.75 201 PHE A C 1
ATOM 1592 O O . PHE A 1 201 ? 25.301 28.387 -4.591 1.00 96.75 201 PHE A O 1
ATOM 1599 N N . ALA A 1 202 ? 23.077 28.114 -4.443 1.00 95.69 202 ALA A N 1
ATOM 1600 C CA . ALA A 1 202 ? 22.868 27.781 -5.850 1.00 95.69 202 ALA A CA 1
ATOM 1601 C C . ALA A 1 202 ? 22.665 29.018 -6.745 1.00 95.69 202 ALA A C 1
ATOM 1603 O O . ALA A 1 202 ? 22.711 28.871 -7.967 1.00 95.69 202 ALA A O 1
ATOM 1604 N N . THR A 1 203 ? 22.409 30.189 -6.148 1.00 87.62 203 THR A N 1
ATOM 1605 C CA . THR A 1 203 ? 22.281 31.491 -6.828 1.00 87.62 203 THR A CA 1
ATOM 1606 C C . THR A 1 203 ? 23.621 32.213 -6.830 1.00 87.62 203 THR A C 1
ATOM 1608 O O . THR A 1 203 ? 23.974 32.775 -7.889 1.00 87.62 203 THR A O 1
#

Nearest PDB structures (foldseek):
  7uk5-assembly1_A  TM=9.376E-01  e=1.645E-19  Homo sapiens
  7w3y-assembly1_A  TM=8.712E-01  e=1.801E-18  Homo sapiens
  7w6s-assembly1_F  TM=8.759E-01  e=2.939E-18  Homo sapiens
  7ukf-assembly1_A  TM=8.333E-01  e=4.147E-19  Homo sapiens
  7f0j-assembly1_B  TM=8.224E-01  e=1.503E-17  Homo sapiens

Organism: NCBI:txid2055457

Sequence (203 aa):
KKRKRENAERLMDDKLSENGDQAALQLTDLRQKMWRAFENPHTSTAALVFYYVTGFFIAVSVMANVVETVPCGSRPGRAGSLPCGERYKIVFFCLDTACVMIFTAEYLLRMFAAPNRYKFVRSVMSIIDVVAILPYYIGLGITDNDDVSGAFVTLRVFRVFRIFKFSRHSQGLRILGYTLKSCASELGFLVFSLAMAIIIFAT

InterPro domains:
  IPR003968 Potassium channel, voltage dependent, Kv [PR01491] (162-170)
  IPR003968 Potassium channel, voltage dependent, Kv [PR01491] (186-200)
  IPR003975 Potassium channel, voltage dependent, Kv4 [PR01497] (6-22)
  IPR003975 Potassium channel, voltage dependent, Kv4 [PR01497] (24-38)
  IPR003975 Potassium channel, voltage dependent, Kv4 [PR01497] (43-57)
  IPR003975 Potassium channel, voltage dependent, Kv4 [PR01497] (83-99)
  IPR003975 Potassium channel, voltage dependent, Kv4 [PR01497] (181-200)
  IPR005821 Ion transport domain [PF00520] (49-202)
  IPR027359 Voltage-dependent channel domain superfamily [G3DSA:1.20.120.350] (19-169)
  IPR028325 Voltage-gated potassium channel [PTHR11537] (5-203)

Secondary structure (DSSP, 8-state):
-HHHHHHHHHHHHHHHHHHHHHHHHHHHHHHHHHHHHHH-GGG-HHHHHHHHHHHHHHHHHHHHHHHHHSEEEEPTTSSSEEEHHHHSHHHHHHHHHHHHHHHHHHHHHHHHH-SSHHHHHTSHHHHHHHHHHHHHHHHHHHTT-GGGHHHHHHHHHHGGGGGGGGGGT-HHHHHHHHHHHHTHHHHHHHHHHHHHHHHHHH-

pLDDT: mean 84.86, std 8.62, range [59.53, 97.88]

Foldseek 3Di:
DVVVVVVVVVVVVVVVVVVVVVVVVVLLVVLQVLLCLCLDVPPDPVSVVVLVVLVVLLVVLVVLLVQQADFDAADVPDGDTDGPCVVPVVVSVVSLVVSLVSLVVVLVSNCSSDPDNVVQCPDPLNVLSCLLNVLVVVLVVCVVPPVPPVVNVVSSVSNVSNNCNCCSVDPVSVVVVVVCVVCVVVVVVVVVVVVVVCVVVVD

Solvent-accessible surface area (backbone atoms only — not comparable to full-atom values): 11086 Å² total; per-residue (Å²): 112,69,69,63,51,54,55,50,52,52,57,50,51,54,53,51,50,53,52,49,53,51,52,51,52,50,52,52,52,53,27,51,52,48,33,48,26,71,77,37,35,88,78,34,74,68,28,38,50,52,51,52,54,52,50,49,49,50,52,52,53,51,50,47,60,53,49,33,69,38,70,67,46,70,42,90,95,50,97,50,74,30,33,31,40,76,75,40,44,68,58,55,50,50,52,51,51,53,46,41,51,51,54,50,51,53,49,50,53,51,50,70,23,38,95,50,51,70,66,45,60,71,31,71,73,42,43,36,54,50,51,36,42,42,36,57,57,54,46,60,69,49,67,82,44,85,91,45,72,68,55,57,62,58,36,57,62,50,46,60,46,32,59,56,46,52,37,81,79,30,67,66,53,46,51,49,52,52,52,49,62,74,42,41,70,62,53,49,53,53,54,49,54,52,51,52,49,52,55,64,74,74,105

Mean predicted aligned error: 9.84 Å